Protein AF-0000000084545426 (afdb_homodimer)

pLDDT: mean 96.32, std 5.62, range [50.12, 98.88]

Secondary structure (DSSP, 8-state):
--EEEESS---HHHHHHH---EEE-SSSEEEE---EEETTSSEEEEEEEEESSSEEEEEEEEEEETTEEEEEE-TTT-----HHHHHHHHHHHHHHHHH-TT--EEEES-HHHHHHHS--/--EEEESS---HHHHHHH---EEE-SSSEEEE---EEETTSSEEEEEEEEESSSEEEEEEEEEEETTEEEEEE-TTT-----HHHHHHHHHHHHHHHHH-TT--EEEES-HHHHHHHS--

Organism: NCBI:txid1582439

Solvent-accessible surface area (backbone atoms only — not comparable to full-atom values): 12837 Å² total; per-residue (Å²): 127,70,34,41,28,31,64,39,59,59,59,45,65,60,46,47,72,64,62,67,67,45,80,40,67,74,93,38,32,34,39,33,68,56,44,22,37,29,75,82,42,40,38,32,43,25,51,34,38,31,42,68,98,54,81,45,55,32,36,38,26,40,39,38,54,94,53,21,23,36,39,34,66,29,74,61,32,60,67,77,87,43,71,53,52,52,39,49,54,28,51,51,50,37,53,51,38,71,76,36,77,85,55,42,81,73,47,61,81,47,61,72,44,32,59,73,60,40,82,127,128,72,36,41,28,31,64,38,58,60,59,47,63,61,46,47,71,64,60,68,66,45,79,40,66,74,95,39,30,34,39,34,71,56,43,22,38,28,72,83,43,40,38,33,42,26,51,32,38,30,43,66,97,55,82,45,56,32,35,38,27,39,39,38,54,94,53,21,22,36,39,34,65,28,74,63,31,60,65,78,88,42,72,54,53,51,39,51,54,27,49,52,50,36,52,50,36,71,77,36,75,85,56,42,81,73,48,61,78,48,60,73,43,31,61,72,61,40,81,127

Foldseek 3Di:
DFKWKKQFFDQQVVCQVVDDWDFDVPPKTKTFDHKAADPVRFKIWTWMWIDDVDTAIFIWMWGGDDGMIMIDTDVVRDDDPDPRNLLNSLQVVLVVCVVPVPIDTDDGPSVVSVPVRNPD/DFKWKKQAFDQQVVCQVVDDWDFDVPPKTKTFDHKAADPVRFKIWTWMWIDDVDTAIFIWMWGGDDGMIMIDTDPVRDDDPDPRNLLNSLQVVLVVCVVPVPIDTDDGPSVVSVPVRNPD

Sequence (240 aa):
MPHIVFDKRIDLNDFSNKFDPIFQKEPTLIKISTIFVDKNGLTALLPTIVISDIHQEFLIEISTRKEKTTIRLYPATDPEKTDGVKTSMALLAKQIISYYSDFKVTKTNLSDYLKLVVVNMPHIVFDKRIDLNDFSNKFDPIFQKEPTLIKISTIFVDKNGLTALLPTIVISDIHQEFLIEISTRKEKTTIRLYPATDPEKTDGVKTSMALLAKQIISYYSDFKVTKTNLSDYLKLVVVN

Nearest PDB structures (foldseek):
  4tmd-assembly1_A  TM=4.230E-01  e=1.271E+00  Mycolicibacterium smegmatis MC2 155
  5xyi-assembly1_c  TM=4.430E-01  e=2.248E+00  Trichomonas vaginalis
  4rzm-assembly1_A  TM=3.819E-01  e=1.790E+00  Streptomyces lasalocidi
  6ftd-assembly2_B  TM=4.047E-01  e=2.124E+00  Deinococcus radiodurans R1 = ATCC 13939 = DSM 20539
  5xyi-assembly1_c  TM=4.430E-01  e=1.819E+00  Trichomonas vaginalis

Radius of gyration: 18.75 Å; Cα contacts (8 Å, |Δi|>4): 522; chains: 2; bounding box: 35×56×43 Å

Structure (mmCIF, N/CA/C/O backbone):
data_AF-0000000084545426-model_v1
#
loop_
_entity.id
_entity.type
_entity.pdbx_description
1 polymer 'Uncharacterized protein'
#
loop_
_atom_site.group_PDB
_atom_site.id
_atom_site.type_symbol
_atom_site.label_atom_id
_atom_site.label_alt_id
_atom_site.label_comp_id
_atom_site.label_asym_id
_atom_site.label_entity_id
_atom_site.label_seq_id
_atom_site.pdbx_PDB_ins_code
_atom_site.Cartn_x
_atom_site.Cartn_y
_atom_site.Cartn_z
_atom_site.occupancy
_atom_site.B_iso_or_equiv
_atom_site.auth_seq_id
_atom_site.auth_comp_id
_atom_site.auth_asym_id
_atom_site.auth_atom_id
_atom_site.pdbx_PDB_model_num
ATOM 1 N N . MET A 1 1 ? 9.773 7.855 15.18 1 87.56 1 MET A N 1
ATOM 2 C CA . MET A 1 1 ? 9.133 7.75 13.867 1 87.56 1 MET A CA 1
ATOM 3 C C . MET A 1 1 ? 7.949 8.703 13.766 1 87.56 1 MET A C 1
ATOM 5 O O . MET A 1 1 ? 7.121 8.773 14.672 1 87.56 1 MET A O 1
ATOM 9 N N . PRO A 1 2 ? 7.965 9.594 12.828 1 96.75 2 PRO A N 1
ATOM 10 C CA . PRO A 1 2 ? 6.902 10.602 12.719 1 96.75 2 PRO A CA 1
ATOM 11 C C . PRO A 1 2 ? 5.504 9.984 12.773 1 96.75 2 PRO A C 1
ATOM 13 O O . PRO A 1 2 ? 5.234 8.992 12.094 1 96.75 2 PRO A O 1
ATOM 16 N N . HIS A 1 3 ? 4.699 10.484 13.672 1 98.62 3 HIS A N 1
ATOM 17 C CA . HIS A 1 3 ? 3.35 9.938 13.773 1 98.62 3 HIS A CA 1
ATOM 18 C C . HIS A 1 3 ? 2.365 10.992 14.266 1 98.62 3 HIS A C 1
ATOM 20 O O . HIS A 1 3 ? 2.77 11.992 14.859 1 98.62 3 HIS A O 1
ATOM 26 N N . ILE A 1 4 ? 1.109 10.875 13.945 1 98.69 4 ILE A N 1
ATOM 27 C CA . ILE A 1 4 ? -0.051 11.617 14.422 1 98.69 4 ILE A CA 1
ATOM 28 C C . ILE A 1 4 ? -1.11 10.648 14.938 1 98.69 4 ILE A C 1
ATOM 30 O O . ILE A 1 4 ? -1.479 9.695 14.25 1 98.69 4 ILE A O 1
ATOM 34 N N . VAL A 1 5 ? -1.579 10.875 16.141 1 98.5 5 VAL A N 1
ATOM 35 C CA . VAL A 1 5 ? -2.6 10.008 16.719 1 98.5 5 VAL A CA 1
ATOM 36 C C . VAL A 1 5 ? -3.867 10.812 17 1 98.5 5 VAL A C 1
ATOM 38 O O . VAL A 1 5 ? -3.814 11.852 17.656 1 98.5 5 VAL A O 1
ATOM 41 N N . PHE A 1 6 ? -5.02 10.367 16.484 1 98.56 6 PHE A N 1
ATOM 42 C CA . PHE A 1 6 ? -6.332 10.938 16.766 1 98.56 6 PHE A CA 1
ATOM 43 C C . PHE A 1 6 ? -7.027 10.172 17.875 1 98.56 6 PHE A C 1
ATOM 45 O O . PHE A 1 6 ? -6.793 8.977 18.062 1 98.56 6 PHE A O 1
ATOM 52 N N . ASP A 1 7 ? -7.961 10.773 18.516 1 97.88 7 ASP A N 1
ATOM 53 C CA . ASP A 1 7 ? -8.633 10.227 19.688 1 97.88 7 ASP A CA 1
ATOM 54 C C . ASP A 1 7 ? -9.852 9.398 19.297 1 97.88 7 ASP A C 1
ATOM 56 O O . ASP A 1 7 ? -10.609 8.945 20.156 1 97.88 7 ASP A O 1
ATOM 60 N N . LYS A 1 8 ? -10.125 9.242 18.047 1 97.56 8 LYS A N 1
ATOM 61 C CA . LYS A 1 8 ? -11.273 8.484 17.547 1 97.56 8 LYS A CA 1
ATOM 62 C C . LYS A 1 8 ? -10.859 7.543 16.422 1 97.56 8 LYS A C 1
ATOM 64 O O . LYS A 1 8 ? -9.82 7.742 15.789 1 97.56 8 LYS A O 1
ATOM 69 N N . ARG A 1 9 ? -11.727 6.566 16.312 1 97.44 9 ARG A N 1
ATOM 70 C CA . ARG A 1 9 ? -11.57 5.668 15.164 1 97.44 9 ARG A CA 1
ATOM 71 C C . ARG A 1 9 ? -12.164 6.285 13.898 1 97.44 9 ARG A C 1
ATOM 73 O O . ARG A 1 9 ? -13.242 6.879 13.938 1 97.44 9 ARG A O 1
ATOM 80 N N . ILE A 1 10 ? -11.398 6.148 12.922 1 98.12 10 ILE A N 1
ATOM 81 C CA . ILE A 1 10 ? -11.914 6.566 11.617 1 98.12 10 ILE A CA 1
ATOM 82 C C . ILE A 1 10 ? -12.508 5.363 10.883 1 98.12 10 ILE A C 1
ATOM 84 O O . ILE A 1 10 ? -11.977 4.254 10.969 1 98.12 10 ILE A O 1
ATOM 88 N N . ASP A 1 11 ? -13.641 5.504 10.227 1 97.56 11 ASP A N 1
ATOM 89 C CA . ASP A 1 11 ? -14.102 4.551 9.219 1 97.56 11 ASP A CA 1
ATOM 90 C C . ASP A 1 11 ? -13.359 4.73 7.902 1 97.56 11 ASP A C 1
ATOM 92 O O . ASP A 1 11 ? -13.664 5.641 7.133 1 97.56 11 ASP A O 1
ATOM 96 N N . LEU A 1 12 ? -12.453 3.85 7.586 1 98.38 12 LEU A N 1
ATOM 97 C CA . LEU A 1 12 ? -11.547 4.035 6.453 1 98.38 12 LEU A CA 1
ATOM 98 C C . LEU A 1 12 ? -12.289 3.859 5.133 1 98.38 12 LEU A C 1
ATOM 100 O O . LEU A 1 12 ? -11.891 4.426 4.113 1 98.38 12 LEU A O 1
ATOM 104 N N . ASN A 1 13 ? -13.312 3.055 5.156 1 96.81 13 ASN A N 1
ATOM 105 C CA . ASN A 1 13 ? -14.117 2.967 3.943 1 96.81 13 ASN A CA 1
ATOM 106 C C . ASN A 1 13 ? -14.836 4.281 3.65 1 96.81 13 ASN A C 1
ATOM 108 O O . ASN A 1 13 ? -14.898 4.715 2.498 1 96.81 13 ASN A O 1
ATOM 112 N N . ASP A 1 14 ? -15.398 4.902 4.699 1 97.75 14 ASP A N 1
ATOM 113 C CA . ASP A 1 14 ? -16.016 6.215 4.547 1 97.75 14 ASP A CA 1
ATOM 114 C C . ASP A 1 14 ? -14.984 7.254 4.094 1 97.75 14 ASP A C 1
ATOM 116 O O . ASP A 1 14 ? -15.227 8 3.146 1 97.75 14 ASP A O 1
ATOM 120 N N . PHE A 1 15 ? -13.844 7.246 4.754 1 98.5 15 PHE A N 1
ATOM 121 C CA . PHE A 1 15 ? -12.797 8.203 4.402 1 98.5 15 PHE A CA 1
ATOM 122 C C . PHE A 1 15 ? -12.32 7.98 2.975 1 98.5 15 PHE A C 1
ATOM 124 O O . PHE A 1 15 ? -12.039 8.938 2.252 1 98.5 15 PHE A O 1
ATOM 131 N N . SER A 1 16 ? -12.156 6.75 2.562 1 98.44 16 SER A N 1
ATOM 132 C CA . SER A 1 16 ? -11.742 6.434 1.199 1 98.44 16 SER A CA 1
ATOM 133 C C . SER A 1 16 ? -12.688 7.055 0.178 1 98.44 16 SER A C 1
ATOM 135 O O . SER A 1 16 ? -12.25 7.543 -0.865 1 98.44 16 SER A O 1
ATOM 137 N N . ASN A 1 17 ? -13.906 7.027 0.476 1 96.88 17 ASN A N 1
ATOM 138 C CA . ASN A 1 17 ? -14.906 7.598 -0.419 1 96.88 17 ASN A CA 1
ATOM 139 C C . ASN A 1 17 ? -14.828 9.125 -0.449 1 96.88 17 ASN A C 1
ATOM 141 O O . ASN A 1 17 ? -15.125 9.742 -1.471 1 96.88 17 ASN A O 1
ATOM 145 N N . LYS A 1 18 ? -14.414 9.664 0.616 1 97.56 18 LYS A N 1
ATOM 146 C CA . LYS A 1 18 ? -14.367 11.117 0.741 1 97.56 18 LYS A CA 1
ATOM 147 C C . LYS A 1 18 ? -13.023 11.664 0.292 1 97.56 18 LYS A C 1
ATOM 149 O O . LYS A 1 18 ? -12.906 12.852 -0.03 1 97.56 18 LYS A O 1
ATOM 154 N N . PHE A 1 19 ? -12.008 10.844 0.352 1 98.38 19 PHE A N 1
ATOM 155 C CA . PHE A 1 19 ? -10.633 11.281 0.131 1 98.38 19 PHE A CA 1
ATOM 156 C C . PHE A 1 19 ? -10.5 11.992 -1.211 1 98.38 19 PHE A C 1
ATOM 158 O O . PHE A 1 19 ? -10.922 11.461 -2.242 1 98.38 19 PHE A O 1
ATOM 165 N N . ASP A 1 20 ? -9.898 13.141 -1.104 1 97.44 20 ASP A N 1
ATOM 166 C CA . ASP A 1 20 ? -9.5 13.898 -2.285 1 97.44 20 ASP A CA 1
ATOM 167 C C . ASP A 1 20 ? -7.98 13.953 -2.414 1 97.44 20 ASP A C 1
ATOM 169 O O . ASP A 1 20 ? -7.277 14.227 -1.438 1 97.44 20 ASP A O 1
ATOM 173 N N . PRO A 1 21 ? -7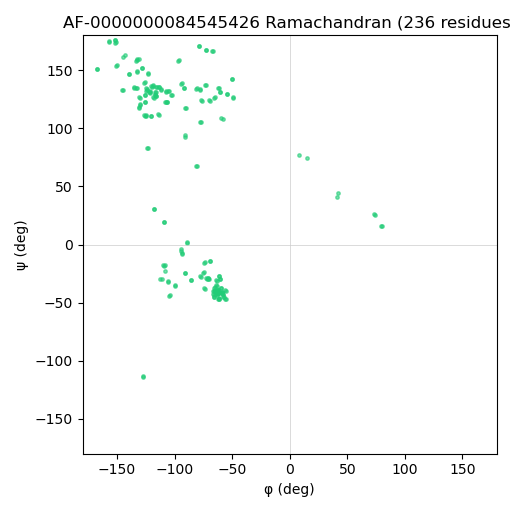.566 13.688 -3.664 1 98.19 21 PRO A N 1
ATOM 174 C CA . PRO A 1 21 ? -6.117 13.805 -3.848 1 98.19 21 PRO A CA 1
ATOM 175 C C . PRO A 1 21 ? -5.566 15.125 -3.322 1 98.19 21 PRO A C 1
ATOM 177 O O . PRO A 1 21 ? -6.227 16.156 -3.426 1 98.19 21 PRO A O 1
ATOM 180 N N . ILE A 1 22 ? -4.367 15.078 -2.732 1 98.25 22 ILE A N 1
ATOM 181 C CA . ILE A 1 22 ? -3.691 16.25 -2.178 1 98.25 22 ILE A CA 1
ATOM 182 C C . ILE A 1 22 ? -2.508 16.625 -3.064 1 98.25 22 ILE A C 1
ATOM 184 O O . ILE A 1 22 ? -1.648 15.789 -3.354 1 98.25 22 ILE A O 1
ATOM 188 N N . PHE A 1 23 ? -2.525 17.875 -3.541 1 98.19 23 PHE A N 1
ATOM 189 C CA . PHE A 1 23 ? -1.463 18.391 -4.395 1 98.19 23 PHE A CA 1
ATOM 190 C C . PHE A 1 23 ? -0.981 19.75 -3.896 1 98.19 23 PHE A C 1
ATOM 192 O O . PHE A 1 23 ? -1.771 20.688 -3.777 1 98.19 23 PHE A O 1
ATOM 199 N N . GLN A 1 24 ? 0.303 19.797 -3.52 1 96.25 24 GLN A N 1
ATOM 200 C CA . GLN A 1 24 ? 0.975 21.031 -3.123 1 96.25 24 GLN A CA 1
ATOM 201 C C . GLN A 1 24 ? 2.229 21.266 -3.961 1 96.25 24 GLN A C 1
ATOM 203 O O . GLN A 1 24 ? 3.09 20.391 -4.059 1 96.25 24 GLN A O 1
ATOM 208 N N . LYS A 1 25 ? 2.48 22.453 -4.465 1 94.75 25 LYS A N 1
ATOM 209 C CA . LYS A 1 25 ? 3.582 22.734 -5.383 1 94.75 25 LYS A CA 1
ATOM 210 C C . LYS A 1 25 ? 4.715 23.469 -4.676 1 94.75 25 LYS A C 1
ATOM 212 O O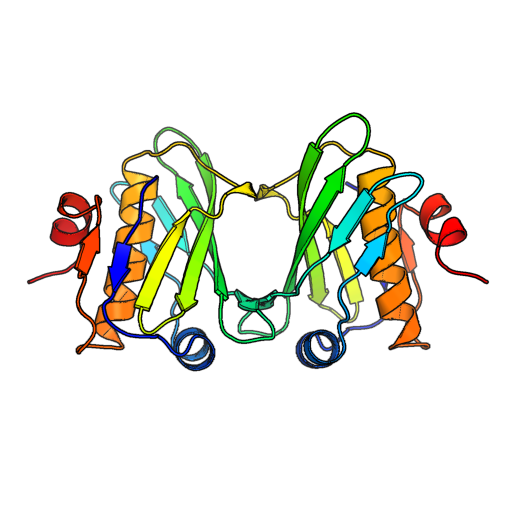 . LYS A 1 25 ? 5.891 23.188 -4.918 1 94.75 25 LYS A O 1
ATOM 217 N N . GLU A 1 26 ? 4.258 24.391 -3.936 1 90.56 26 GLU A N 1
ATOM 218 C CA . GLU A 1 26 ? 5.25 25.203 -3.25 1 90.56 26 GLU A CA 1
ATOM 219 C C . GLU A 1 26 ? 5.043 25.188 -1.739 1 90.56 26 GLU A C 1
ATOM 221 O O . GLU A 1 26 ? 3.904 25.125 -1.266 1 90.56 26 GLU A O 1
ATOM 226 N N . PRO A 1 27 ? 6.18 25.266 -1.001 1 90.94 27 PRO A N 1
ATOM 227 C CA . PRO A 1 27 ? 7.594 25.312 -1.385 1 90.94 27 PRO A CA 1
ATOM 228 C C . PRO A 1 27 ? 8.125 23.938 -1.822 1 90.94 27 PRO A C 1
ATOM 230 O O . PRO A 1 27 ? 9.188 23.859 -2.439 1 90.94 27 PRO A O 1
ATOM 233 N N . THR A 1 28 ? 7.559 22.906 -1.398 1 94.69 28 THR A N 1
ATOM 234 C CA . THR A 1 28 ? 7.887 21.531 -1.743 1 94.69 28 THR A CA 1
ATOM 235 C C . THR A 1 28 ? 6.727 20.875 -2.477 1 94.69 28 THR A C 1
ATOM 237 O O . THR A 1 28 ? 5.566 21.031 -2.088 1 94.69 28 THR A O 1
ATOM 240 N N . LEU A 1 29 ? 7.07 20.234 -3.6 1 97.88 29 LEU A N 1
ATOM 241 C CA . LEU A 1 29 ? 6.02 19.5 -4.301 1 97.88 29 LEU A CA 1
ATOM 242 C C . LEU A 1 29 ? 5.598 18.266 -3.504 1 97.88 29 LEU A C 1
ATOM 244 O O . LEU A 1 29 ? 6.434 17.453 -3.127 1 97.88 29 LEU A O 1
ATOM 248 N N . ILE A 1 30 ? 4.379 18.141 -3.209 1 98.62 30 ILE A N 1
ATOM 249 C CA . ILE A 1 30 ? 3.793 17.016 -2.496 1 98.62 30 ILE A CA 1
ATOM 250 C C . ILE A 1 30 ? 2.562 16.516 -3.248 1 98.62 30 ILE A C 1
ATOM 252 O O . ILE A 1 30 ? 1.685 17.297 -3.609 1 98.62 30 ILE A O 1
ATOM 256 N N . LYS A 1 31 ? 2.543 15.258 -3.533 1 98.69 31 LYS A N 1
ATOM 257 C CA . LYS A 1 31 ? 1.393 14.633 -4.176 1 98.69 31 LYS A CA 1
ATOM 258 C C . LYS A 1 31 ? 0.961 13.375 -3.428 1 98.69 31 LYS A C 1
ATOM 260 O O . LYS A 1 31 ? 1.766 12.461 -3.215 1 98.69 31 LYS A O 1
ATOM 265 N N . ILE A 1 32 ? -0.288 13.289 -2.938 1 98.62 32 ILE A N 1
ATOM 266 C CA . ILE A 1 32 ? -0.971 12.094 -2.445 1 98.62 32 ILE A CA 1
ATOM 267 C C . ILE A 1 32 ? -2.156 11.766 -3.35 1 98.62 32 ILE A C 1
ATOM 269 O O . ILE A 1 32 ? -3.17 12.469 -3.334 1 98.62 32 ILE A O 1
ATOM 273 N N . SER A 1 33 ? -2.018 10.664 -4.039 1 96.44 33 SER A N 1
ATOM 274 C CA . SER A 1 33 ? -2.836 10.547 -5.242 1 96.44 33 SER A CA 1
ATOM 275 C C . SER A 1 33 ? -4.074 9.695 -4.984 1 96.44 33 SER A C 1
ATOM 277 O O . SER A 1 33 ? -5.113 9.891 -5.621 1 96.44 33 SER A O 1
ATOM 279 N N . THR A 1 34 ? -3.961 8.719 -4.211 1 98 34 THR A N 1
ATOM 280 C CA . THR A 1 34 ? -5.055 7.781 -3.971 1 98 34 THR A CA 1
ATOM 281 C C . THR A 1 34 ? -4.949 7.172 -2.574 1 98 34 THR A C 1
ATOM 283 O O . THR A 1 34 ? -4.074 7.551 -1.793 1 98 34 THR A O 1
ATOM 286 N N . ILE A 1 35 ? -5.887 6.391 -2.205 1 98.81 35 ILE A N 1
ATOM 287 C CA . ILE A 1 35 ? -5.938 5.676 -0.934 1 98.81 35 ILE A CA 1
ATOM 288 C C . ILE A 1 35 ? -6.316 4.215 -1.179 1 98.81 35 ILE A C 1
ATOM 290 O O . ILE A 1 35 ? -7.184 3.924 -2.006 1 98.81 35 ILE A O 1
ATOM 294 N N . PHE A 1 36 ? -5.586 3.318 -0.525 1 98.81 36 PHE A N 1
ATOM 295 C CA . PHE A 1 36 ? -5.867 1.889 -0.476 1 98.81 36 PHE A CA 1
ATOM 296 C C . PHE A 1 36 ? -6.391 1.485 0.898 1 98.81 36 PHE A C 1
ATOM 298 O O . PHE A 1 36 ? -5.801 1.841 1.921 1 98.81 36 PHE A O 1
ATOM 305 N N . VAL A 1 37 ? -7.492 0.744 0.914 1 98.69 37 VAL A N 1
ATOM 306 C CA . VAL A 1 37 ? -8.016 0.272 2.189 1 98.69 37 VAL A CA 1
ATOM 307 C C . VAL A 1 37 ? -7.949 -1.253 2.246 1 98.69 37 VAL A C 1
ATOM 309 O O . VAL A 1 37 ? -8.242 -1.931 1.259 1 98.69 37 VAL A O 1
ATOM 312 N N . ASP A 1 38 ? -7.496 -1.763 3.383 1 97.94 38 ASP A N 1
ATOM 313 C CA . ASP A 1 38 ? -7.383 -3.215 3.492 1 97.94 38 ASP A CA 1
ATOM 314 C C . ASP A 1 38 ? -8.758 -3.865 3.609 1 97.94 38 ASP A C 1
ATOM 316 O O . ASP A 1 38 ? -9.758 -3.178 3.828 1 97.94 38 ASP A O 1
ATOM 320 N N . LYS A 1 39 ? -8.789 -5.129 3.455 1 95.25 39 LYS A N 1
ATOM 321 C CA . LYS A 1 39 ? -10.039 -5.871 3.365 1 95.25 39 LYS A CA 1
ATOM 322 C C . LYS A 1 39 ? -10.859 -5.727 4.645 1 95.25 39 LYS A C 1
ATOM 324 O O . LYS A 1 39 ? -12.086 -5.805 4.613 1 95.25 39 LYS A O 1
ATOM 329 N N . ASN A 1 40 ? -10.219 -5.484 5.797 1 94.69 40 ASN A N 1
ATOM 330 C CA . ASN A 1 40 ? -10.922 -5.395 7.074 1 94.69 40 ASN A CA 1
ATOM 331 C C . ASN A 1 40 ? -11.289 -3.949 7.41 1 94.69 40 ASN A C 1
ATOM 333 O O . ASN A 1 40 ? -11.953 -3.691 8.414 1 94.69 40 ASN A O 1
ATOM 337 N N . GLY A 1 41 ? -10.828 -3.041 6.652 1 96.38 41 GLY A N 1
ATOM 338 C CA . GLY A 1 41 ? -11.125 -1.634 6.875 1 96.38 41 GLY A CA 1
ATOM 339 C C . GLY A 1 41 ? -10.398 -1.052 8.07 1 96.38 41 GLY A C 1
ATOM 340 O O . GLY A 1 41 ? -10.859 -0.072 8.664 1 96.38 41 GLY A O 1
ATOM 341 N N . LEU A 1 42 ? -9.258 -1.631 8.422 1 97.5 42 LEU A N 1
ATOM 342 C CA . LEU A 1 42 ? -8.57 -1.216 9.641 1 97.5 42 LEU A CA 1
ATOM 343 C C . LEU A 1 42 ? -7.297 -0.447 9.32 1 97.5 42 LEU A C 1
ATOM 345 O O . LEU A 1 42 ? -6.75 0.25 10.172 1 97.5 42 LEU A O 1
ATOM 349 N N . THR A 1 43 ? -6.832 -0.589 8.117 1 98.56 43 THR A N 1
ATOM 350 C CA . THR A 1 43 ? -5.613 0.085 7.684 1 98.56 43 THR A CA 1
ATOM 351 C C . THR A 1 43 ? -5.766 0.612 6.258 1 98.56 43 THR A C 1
ATOM 353 O O . THR A 1 43 ? -6.473 0.018 5.441 1 98.56 43 THR A O 1
ATOM 356 N N . ALA A 1 44 ? -5.117 1.73 6.047 1 98.88 44 ALA A N 1
ATOM 357 C CA . ALA A 1 44 ? -5.059 2.301 4.703 1 98.88 44 ALA A CA 1
ATOM 358 C C . ALA A 1 44 ? -3.631 2.701 4.34 1 98.88 44 ALA A C 1
ATOM 360 O O . ALA A 1 44 ? -2.82 2.996 5.223 1 98.88 44 ALA A O 1
ATOM 361 N N . LEU A 1 45 ? -3.342 2.613 3.096 1 98.88 45 LEU A N 1
ATOM 362 C CA . LEU A 1 45 ? -2.074 3.068 2.535 1 98.88 45 LEU A CA 1
ATOM 363 C C . LEU A 1 45 ? -2.303 4.172 1.504 1 98.88 45 LEU A C 1
ATOM 365 O O . LEU A 1 45 ? -3.219 4.078 0.685 1 98.88 45 LEU A O 1
ATOM 369 N N . LEU A 1 46 ? -1.481 5.172 1.578 1 98.88 46 LEU A N 1
ATOM 370 C CA . LEU A 1 46 ? -1.598 6.281 0.641 1 98.88 46 LEU A CA 1
ATOM 371 C C . LEU A 1 46 ? -0.268 6.547 -0.056 1 98.88 46 LEU A C 1
ATOM 373 O O . LEU A 1 46 ? 0.676 7.043 0.564 1 98.88 46 LEU A O 1
ATOM 377 N N . PRO A 1 47 ? -0.21 6.258 -1.364 1 98.75 47 PRO A N 1
ATOM 378 C CA . PRO A 1 47 ? 0.987 6.609 -2.133 1 98.75 47 PRO A CA 1
ATOM 379 C C . PRO A 1 47 ? 1.265 8.109 -2.141 1 98.75 47 PRO A C 1
ATOM 381 O O . PRO A 1 47 ? 0.364 8.906 -2.418 1 98.75 47 PRO A O 1
ATOM 384 N N . THR A 1 48 ? 2.549 8.438 -1.844 1 98.75 48 THR A N 1
ATOM 385 C CA . THR A 1 48 ? 2.928 9.836 -1.665 1 98.75 48 THR A CA 1
ATOM 386 C C . THR A 1 48 ? 4.238 10.141 -2.385 1 98.75 48 THR A C 1
ATOM 388 O O . THR A 1 48 ? 5.18 9.344 -2.332 1 98.75 48 THR A O 1
ATOM 391 N N . ILE A 1 49 ? 4.277 11.219 -3.066 1 98.62 49 ILE A N 1
ATOM 392 C CA . ILE A 1 49 ? 5.48 11.727 -3.721 1 98.62 49 ILE A CA 1
ATOM 393 C C . ILE A 1 49 ? 5.863 13.078 -3.129 1 98.62 49 ILE A C 1
ATOM 395 O O . ILE A 1 49 ? 5.012 13.961 -2.979 1 98.62 49 ILE A O 1
ATOM 399 N N . VAL A 1 50 ? 7.082 13.211 -2.74 1 98.31 50 VAL A N 1
ATOM 400 C CA . VAL A 1 50 ? 7.633 14.477 -2.271 1 98.31 50 VAL A CA 1
ATOM 401 C C . VAL A 1 50 ? 8.891 14.82 -3.072 1 98.31 50 VAL A C 1
ATOM 403 O O . VAL A 1 50 ? 9.812 14.008 -3.174 1 98.31 50 VAL A O 1
ATOM 406 N N . ILE A 1 51 ? 8.844 16 -3.693 1 97.5 51 ILE A N 1
ATOM 407 C CA . ILE A 1 51 ? 10 16.453 -4.457 1 97.5 51 ILE A CA 1
ATOM 408 C C . ILE A 1 51 ? 10.508 17.781 -3.889 1 97.5 51 ILE A C 1
ATOM 410 O O . ILE A 1 51 ? 9.812 18.797 -3.945 1 97.5 51 ILE A O 1
ATOM 414 N N . SER A 1 52 ? 11.641 17.797 -3.279 1 92.19 52 SER A N 1
ATOM 415 C CA . SER A 1 52 ? 12.406 18.969 -2.865 1 92.19 52 SER A CA 1
ATOM 416 C C . SER A 1 52 ? 13.844 18.906 -3.363 1 92.19 52 SER A C 1
ATOM 418 O O . SER A 1 52 ? 14.094 19.031 -4.566 1 92.19 52 SER A O 1
ATOM 420 N N . ASP A 1 53 ? 14.797 18.781 -2.52 1 89.88 53 ASP A N 1
ATOM 421 C CA . ASP A 1 53 ? 16.172 18.531 -2.928 1 89.88 53 ASP A CA 1
ATOM 422 C C . ASP A 1 53 ? 16.344 17.125 -3.465 1 89.88 53 ASP A C 1
ATOM 424 O O . ASP A 1 53 ? 17.172 16.875 -4.348 1 89.88 53 ASP A O 1
ATOM 428 N N . ILE A 1 54 ? 15.492 16.25 -2.926 1 94.5 54 ILE A N 1
ATOM 429 C CA . ILE A 1 54 ? 15.5 14.867 -3.381 1 94.5 54 ILE A CA 1
ATOM 430 C C . ILE A 1 54 ? 14.086 14.445 -3.768 1 94.5 54 ILE A C 1
ATOM 432 O O . ILE A 1 54 ? 13.109 15.055 -3.33 1 94.5 54 ILE A O 1
ATOM 436 N N . HIS A 1 55 ? 13.969 13.531 -4.656 1 97.44 55 HIS A N 1
ATOM 437 C CA . HIS A 1 55 ? 12.711 12.898 -5.043 1 97.44 55 HIS A CA 1
ATOM 438 C C . HIS A 1 55 ? 12.445 11.656 -4.199 1 97.44 55 HIS A C 1
ATOM 440 O O . HIS A 1 55 ? 13.234 10.711 -4.207 1 97.44 55 HIS A O 1
ATOM 446 N N . GLN A 1 56 ? 11.375 11.703 -3.459 1 97.62 56 GLN A N 1
ATOM 447 C CA . GLN A 1 56 ? 11.039 10.555 -2.623 1 97.62 56 GLN A CA 1
ATOM 448 C C . GLN A 1 56 ? 9.633 10.047 -2.9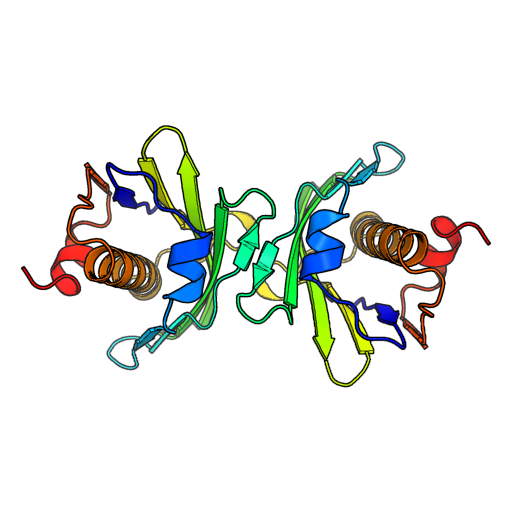16 1 97.62 56 GLN A C 1
ATOM 450 O O . GLN A 1 56 ? 8.703 10.844 -3.094 1 97.62 56 GLN A O 1
ATOM 455 N N . GLU A 1 57 ? 9.461 8.781 -3.086 1 98.25 57 GLU A N 1
ATOM 456 C CA . GLU A 1 57 ? 8.188 8.07 -3.174 1 98.25 57 GLU A CA 1
ATOM 457 C C . GLU A 1 57 ? 8.016 7.094 -2.014 1 98.25 57 GLU A C 1
ATOM 459 O O . GLU A 1 57 ? 8.914 6.293 -1.736 1 98.25 57 GLU A O 1
ATOM 464 N N . PHE A 1 58 ? 6.906 7.188 -1.334 1 98.25 58 PHE A N 1
ATOM 465 C CA . PHE A 1 58 ? 6.656 6.383 -0.143 1 98.25 58 PHE A CA 1
ATOM 466 C C . PHE A 1 58 ? 5.16 6.254 0.12 1 98.25 58 PHE A C 1
ATOM 468 O O . PHE A 1 58 ? 4.344 6.754 -0.657 1 98.25 58 PHE A O 1
ATOM 475 N N . LEU A 1 59 ? 4.848 5.453 1.115 1 98.81 59 LEU A N 1
ATOM 476 C CA . LEU A 1 59 ? 3.459 5.293 1.53 1 98.81 59 LEU A CA 1
ATOM 477 C C . LEU A 1 59 ? 3.24 5.855 2.932 1 98.81 59 LEU A C 1
ATOM 479 O O . LEU A 1 59 ? 4.086 5.676 3.814 1 98.81 59 LEU A O 1
ATOM 483 N N . ILE A 1 60 ? 2.176 6.582 3.111 1 98.88 60 ILE A N 1
ATOM 484 C CA . ILE A 1 60 ? 1.648 6.91 4.434 1 98.88 60 ILE A CA 1
ATOM 485 C C . ILE A 1 60 ? 0.61 5.871 4.848 1 98.88 60 ILE A C 1
ATOM 487 O O . ILE A 1 60 ? -0.208 5.441 4.027 1 98.88 60 ILE A O 1
ATOM 491 N N . GLU A 1 61 ? 0.756 5.461 6.047 1 98.75 61 GLU A N 1
ATOM 492 C CA . GLU A 1 61 ? -0.182 4.488 6.594 1 98.75 61 GLU A CA 1
ATOM 493 C C . GLU A 1 61 ? -1.15 5.145 7.574 1 98.75 61 GLU A C 1
ATOM 495 O O . GLU A 1 61 ? -0.744 5.965 8.398 1 98.75 61 GLU A O 1
ATOM 500 N N . ILE A 1 62 ? -2.443 4.883 7.43 1 98.88 62 ILE A N 1
ATOM 501 C CA . ILE A 1 62 ? -3.453 5.148 8.445 1 98.88 62 ILE A CA 1
ATOM 502 C C . ILE A 1 62 ? -3.904 3.836 9.086 1 98.88 62 ILE A C 1
ATOM 504 O O . ILE A 1 62 ? -4.309 2.906 8.383 1 98.88 62 ILE A O 1
ATOM 508 N N . SER A 1 63 ? -3.779 3.719 10.336 1 98.56 63 SER A N 1
ATOM 509 C CA . SER A 1 63 ? -4.301 2.568 11.07 1 98.56 63 SER A CA 1
ATOM 510 C C . SER A 1 63 ? -5.332 2.996 12.109 1 98.56 63 SER A C 1
ATOM 512 O O . SER A 1 63 ? -5.156 4.012 12.781 1 98.56 63 SER A O 1
ATOM 514 N N . THR A 1 64 ? -6.418 2.242 12.148 1 98.06 64 THR A N 1
ATOM 515 C CA . THR A 1 64 ? -7.48 2.555 13.102 1 98.06 64 THR A CA 1
ATOM 516 C C . THR A 1 64 ? -7.797 1.344 13.977 1 98.06 64 THR A C 1
ATOM 518 O O . THR A 1 64 ? -8.078 0.259 13.461 1 98.06 64 THR A O 1
ATOM 521 N N . ARG A 1 65 ? -7.457 1.466 15.266 1 92.06 65 ARG A N 1
ATOM 522 C CA . ARG A 1 65 ? -7.723 0.416 16.25 1 92.06 65 ARG A CA 1
ATOM 523 C C . ARG A 1 65 ? -8.07 1.012 17.609 1 92.06 65 ARG A C 1
ATOM 525 O O . ARG A 1 65 ? -7.633 2.113 17.938 1 92.06 65 ARG A O 1
ATOM 532 N N . LYS A 1 66 ? -8.648 0.239 18.375 1 86 66 LYS A N 1
ATOM 533 C CA . LYS A 1 66 ? -8.875 0.535 19.797 1 86 66 LYS A CA 1
ATOM 534 C C . LYS A 1 66 ? -9.297 1.988 19.984 1 86 66 LYS A C 1
ATOM 536 O O . LYS A 1 66 ? -8.719 2.703 20.812 1 86 66 LYS A O 1
ATOM 541 N N . GLU A 1 67 ? -9.953 2.5 19.453 1 90.88 67 GLU A N 1
ATOM 542 C CA . GLU A 1 67 ? -10.617 3.793 19.578 1 90.88 67 GLU A CA 1
ATOM 543 C C . GLU A 1 67 ? -9.695 4.93 19.141 1 90.88 67 GLU A C 1
ATOM 545 O O . GLU A 1 67 ? -9.852 6.07 19.594 1 90.88 67 GLU A O 1
ATOM 550 N N . LYS A 1 68 ? -8.68 4.613 18.469 1 97.75 68 LYS A N 1
ATOM 551 C CA . LYS A 1 68 ? -7.766 5.645 17.984 1 97.75 68 LYS A CA 1
ATOM 552 C C . LYS A 1 68 ? -7.434 5.438 16.516 1 97.75 68 LYS A C 1
ATOM 554 O O . LYS A 1 68 ? -7.664 4.355 15.961 1 97.75 68 LYS A O 1
ATOM 559 N N . THR A 1 69 ? -6.992 6.449 15.883 1 98.69 69 THR A N 1
ATOM 560 C CA . THR A 1 69 ? -6.461 6.441 14.523 1 98.69 69 THR A CA 1
ATOM 561 C C . THR A 1 69 ? -5.035 6.977 14.5 1 98.69 69 THR A C 1
ATOM 563 O O . THR A 1 69 ? -4.758 8.047 15.047 1 98.69 69 THR A O 1
ATOM 566 N N . THR A 1 70 ? -4.176 6.297 13.883 1 98.69 70 THR A N 1
ATOM 567 C CA . THR A 1 70 ? -2.775 6.703 13.82 1 98.69 70 THR A CA 1
ATOM 568 C C . THR A 1 70 ? -2.336 6.887 12.367 1 98.69 70 THR A C 1
ATOM 570 O O . THR A 1 70 ? -2.637 6.051 11.516 1 98.69 70 THR A O 1
ATOM 573 N N . ILE A 1 71 ? -1.703 7.988 12.102 1 98.81 71 ILE A N 1
ATOM 574 C CA . ILE A 1 71 ? -1.009 8.25 10.844 1 98.81 71 ILE A CA 1
ATOM 575 C C . ILE A 1 71 ? 0.495 8.062 11.039 1 98.81 71 ILE A C 1
ATOM 577 O O . ILE A 1 71 ? 1.078 8.625 11.977 1 98.81 71 ILE A O 1
ATOM 581 N N . ARG A 1 72 ? 1.129 7.305 10.211 1 98.62 72 ARG A N 1
ATOM 582 C CA . ARG A 1 72 ? 2.576 7.113 1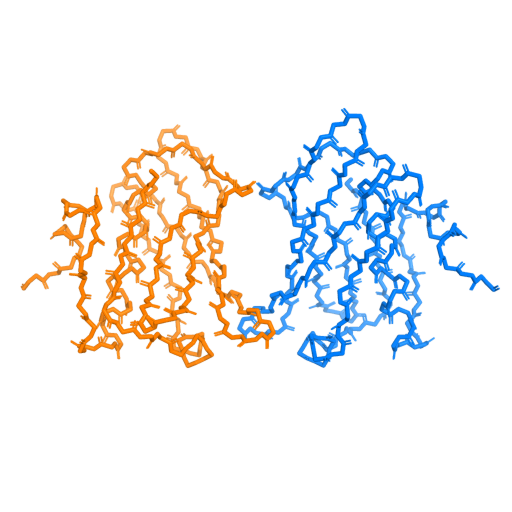0.242 1 98.62 72 ARG A CA 1
ATOM 583 C C . ARG A 1 72 ? 3.111 6.789 8.852 1 98.62 72 ARG A C 1
ATOM 585 O O . ARG A 1 72 ? 2.338 6.605 7.91 1 98.62 72 ARG A O 1
ATOM 592 N N . LEU A 1 73 ? 4.445 6.723 8.75 1 98.75 73 LEU A N 1
ATOM 593 C CA . LEU A 1 73 ? 5.07 6.238 7.527 1 98.75 73 LEU A CA 1
ATOM 594 C C . LEU A 1 73 ? 5.004 4.719 7.449 1 98.75 73 LEU A C 1
ATOM 596 O O . LEU A 1 73 ? 5.223 4.031 8.453 1 98.75 73 LEU A O 1
ATOM 600 N N . TYR A 1 74 ? 4.598 4.25 6.281 1 98.19 74 TYR A N 1
ATOM 601 C CA . TYR A 1 74 ? 4.617 2.803 6.098 1 98.19 74 TYR A CA 1
ATOM 602 C C . TYR A 1 74 ? 6.047 2.27 6.133 1 98.19 74 TYR A C 1
ATOM 604 O O . TYR A 1 74 ? 6.895 2.693 5.348 1 98.19 74 TYR A O 1
ATOM 612 N N . PRO A 1 75 ? 6.34 1.32 6.938 1 96.31 75 PRO A N 1
ATOM 613 C CA . PRO A 1 75 ? 7.723 0.94 7.234 1 96.31 75 PRO A CA 1
ATOM 614 C C . PRO A 1 75 ? 8.461 0.409 6.008 1 96.31 75 PRO A C 1
ATOM 616 O O . PRO A 1 75 ? 9.664 0.638 5.859 1 96.31 75 PRO A O 1
ATOM 619 N N . ALA A 1 76 ? 7.812 -0.207 5.094 1 95.31 76 ALA A N 1
ATOM 620 C CA . ALA A 1 76 ? 8.477 -0.854 3.965 1 95.31 76 ALA A CA 1
ATOM 621 C C . ALA A 1 76 ? 8.984 0.179 2.961 1 95.31 76 ALA A C 1
ATOM 623 O O . ALA A 1 76 ? 9.773 -0.146 2.072 1 95.31 76 ALA A O 1
ATOM 624 N N . THR A 1 77 ? 8.547 1.415 3.006 1 96.06 77 THR A N 1
ATOM 625 C CA . THR A 1 77 ? 9.023 2.457 2.104 1 96.06 77 THR A CA 1
ATOM 626 C C . THR A 1 77 ? 9.906 3.455 2.852 1 96.06 77 THR A C 1
ATOM 628 O O . THR A 1 77 ? 10.742 4.133 2.244 1 96.06 77 THR A O 1
ATOM 631 N N . ASP A 1 78 ? 9.859 3.629 4.055 1 93.25 78 ASP A N 1
ATOM 632 C CA . ASP A 1 78 ? 10.578 4.395 5.066 1 93.25 78 ASP A CA 1
ATOM 633 C C . ASP A 1 78 ? 11.453 5.469 4.422 1 93.25 78 ASP A C 1
ATOM 635 O O . ASP A 1 78 ? 12.68 5.359 4.414 1 93.25 78 ASP A O 1
ATOM 639 N N . PRO A 1 79 ? 10.945 6.543 3.92 1 96.88 79 PRO A N 1
ATOM 640 C CA . PRO A 1 79 ? 11.695 7.648 3.312 1 96.88 79 PRO A CA 1
ATOM 641 C C . PRO A 1 79 ? 12.562 8.398 4.32 1 96.88 79 PRO A C 1
ATOM 643 O O . PRO A 1 79 ? 12.438 8.188 5.531 1 96.88 79 PRO A O 1
ATOM 646 N N . GLU A 1 80 ? 13.508 9.242 3.762 1 97.12 80 GLU A N 1
ATOM 647 C CA . GLU A 1 80 ? 14.156 10.242 4.613 1 97.12 80 GLU A CA 1
ATOM 648 C C . GLU A 1 80 ? 13.133 11.227 5.176 1 97.12 80 GLU A C 1
ATOM 650 O O . GLU A 1 80 ? 12.258 11.703 4.449 1 97.12 80 GLU A O 1
ATOM 655 N N . LYS A 1 81 ? 13.273 11.492 6.477 1 97.25 81 LYS A N 1
ATOM 656 C CA . LYS A 1 81 ? 12.297 12.328 7.16 1 97.25 81 LYS A CA 1
ATOM 657 C C . LYS A 1 81 ? 12.562 13.812 6.914 1 97.25 81 LYS A C 1
ATOM 659 O O . LYS A 1 81 ? 12.82 14.57 7.852 1 97.25 81 LYS A O 1
ATOM 664 N N . THR A 1 82 ? 12.398 14.289 5.711 1 97.06 82 THR A N 1
ATOM 665 C CA . THR A 1 82 ? 12.57 15.688 5.332 1 97.06 82 THR A CA 1
ATOM 666 C C . THR A 1 82 ? 11.344 16.5 5.734 1 97.06 82 THR A C 1
ATOM 668 O O . THR A 1 82 ? 10.328 15.945 6.145 1 97.06 82 THR A O 1
ATOM 671 N N . ASP A 1 83 ? 11.43 17.812 5.617 1 96.31 83 ASP A N 1
ATOM 672 C CA . ASP A 1 83 ? 10.297 18.688 5.902 1 96.31 83 ASP A CA 1
ATOM 673 C C . ASP A 1 83 ? 9.109 18.375 4.996 1 96.31 83 ASP A C 1
ATOM 675 O O . ASP A 1 83 ? 7.957 18.453 5.422 1 96.31 83 ASP A O 1
ATOM 679 N N . GLY A 1 84 ? 9.414 18.031 3.723 1 97.31 84 GLY A N 1
ATOM 680 C CA . GLY A 1 84 ? 8.359 17.672 2.787 1 97.31 84 GLY A CA 1
ATOM 681 C C . GLY A 1 84 ? 7.59 16.438 3.205 1 97.31 84 GLY A C 1
ATOM 682 O O . GLY A 1 84 ? 6.363 16.406 3.115 1 97.31 84 GLY A O 1
ATOM 683 N N . VAL A 1 85 ? 8.336 15.469 3.693 1 98.12 85 VAL A N 1
ATOM 684 C CA . VAL A 1 85 ? 7.719 14.227 4.137 1 98.12 85 VAL A CA 1
ATOM 685 C C . VAL A 1 85 ? 6.832 14.492 5.352 1 98.12 85 VAL A C 1
ATOM 687 O O . VAL A 1 85 ? 5.676 14.062 5.395 1 98.12 85 VAL A O 1
ATOM 690 N N . LYS A 1 86 ? 7.316 15.234 6.273 1 97.88 86 LYS A N 1
ATOM 691 C CA . LYS A 1 86 ? 6.551 15.586 7.465 1 97.88 86 LYS A CA 1
ATOM 692 C C . LYS A 1 86 ? 5.324 16.422 7.109 1 97.88 86 LYS A C 1
ATOM 694 O O . LYS A 1 86 ? 4.238 16.188 7.645 1 97.88 86 LYS A O 1
ATOM 699 N N . THR A 1 87 ? 5.512 17.344 6.203 1 97.88 87 THR A N 1
ATOM 700 C CA . THR A 1 87 ? 4.402 18.172 5.746 1 97.88 87 THR A CA 1
ATOM 701 C C . THR A 1 87 ? 3.326 17.328 5.074 1 97.88 87 THR A C 1
ATOM 703 O O . THR A 1 87 ? 2.133 17.578 5.246 1 97.88 87 THR A O 1
ATOM 706 N N . SER A 1 88 ? 3.721 16.328 4.289 1 98.5 88 SER A N 1
ATOM 707 C CA . SER A 1 88 ? 2.744 15.469 3.623 1 98.5 88 SER A CA 1
ATOM 708 C C . SER A 1 88 ? 1.834 14.781 4.633 1 98.5 88 SER A C 1
ATOM 710 O O . SER A 1 88 ? 0.622 14.688 4.422 1 98.5 88 SER A O 1
ATOM 712 N N . MET A 1 89 ? 2.395 14.32 5.734 1 98.69 89 MET A N 1
ATOM 713 C CA . MET A 1 89 ? 1.606 13.688 6.789 1 98.69 89 MET A CA 1
ATOM 714 C C . MET A 1 89 ? 0.659 14.688 7.438 1 98.69 89 MET A C 1
ATOM 716 O O . MET A 1 89 ? -0.494 14.367 7.727 1 98.69 89 MET A O 1
ATOM 720 N N . ALA A 1 90 ? 1.155 15.883 7.625 1 98.56 90 ALA A N 1
ATOM 721 C CA . ALA A 1 90 ? 0.335 16.938 8.219 1 98.56 90 ALA A CA 1
ATOM 722 C C . ALA A 1 90 ? -0.83 17.297 7.305 1 98.56 90 ALA A C 1
ATOM 724 O O . ALA A 1 90 ? -1.942 17.547 7.773 1 98.56 90 ALA A O 1
ATOM 725 N N . LEU A 1 91 ? -0.574 17.344 6.027 1 98.56 91 LEU A N 1
ATOM 726 C CA . LEU A 1 91 ? -1.623 17.656 5.066 1 98.56 91 LEU A CA 1
ATOM 727 C C . LEU A 1 91 ? -2.717 16.594 5.086 1 98.56 91 LEU A C 1
ATOM 729 O O . LEU A 1 91 ? -3.902 16.922 4.98 1 98.56 91 LEU A O 1
ATOM 733 N N . LEU A 1 92 ? -2.314 15.367 5.195 1 98.75 92 LEU A N 1
ATOM 734 C CA . LEU A 1 92 ? -3.291 14.289 5.309 1 98.75 92 LEU A CA 1
ATOM 735 C C . LEU A 1 92 ? -4.133 14.453 6.57 1 98.75 92 LEU A C 1
ATOM 737 O O . LEU A 1 92 ? -5.355 14.312 6.527 1 98.75 92 LEU A O 1
ATOM 741 N N . ALA A 1 93 ? -3.471 14.719 7.652 1 98.56 93 ALA A N 1
ATOM 742 C CA . ALA A 1 93 ? -4.18 14.945 8.906 1 98.56 93 ALA A CA 1
ATOM 743 C C . ALA A 1 93 ? -5.172 16.094 8.781 1 98.56 93 ALA A C 1
ATOM 745 O O . ALA A 1 93 ? -6.301 16 9.266 1 98.56 93 ALA A O 1
ATOM 746 N N . LYS A 1 94 ? -4.734 17.156 8.148 1 98.25 94 LYS A N 1
ATOM 747 C CA . LYS A 1 94 ? -5.609 18.297 7.906 1 98.25 94 LYS A CA 1
ATOM 748 C C . LYS A 1 94 ? -6.879 17.875 7.172 1 98.25 94 LYS A C 1
ATOM 750 O O . LYS A 1 94 ? -7.977 18.312 7.523 1 98.25 94 LYS A O 1
ATOM 755 N N . GLN A 1 95 ? -6.742 17.094 6.145 1 98.31 95 GLN A N 1
ATOM 756 C CA . GLN A 1 95 ? -7.918 16.656 5.402 1 98.31 95 GLN A CA 1
ATOM 757 C C . GLN A 1 95 ? -8.836 15.82 6.285 1 98.31 95 GLN A C 1
ATOM 759 O O . GLN A 1 95 ? -10.062 15.969 6.238 1 98.31 95 GLN A O 1
ATOM 764 N N . ILE A 1 96 ? -8.273 14.914 7.074 1 98.31 96 ILE A N 1
ATOM 765 C CA . ILE A 1 96 ? -9.07 14.102 7.98 1 98.31 96 ILE A CA 1
ATOM 766 C C . ILE A 1 96 ? -9.867 15 8.922 1 98.31 96 ILE A C 1
ATOM 768 O O . ILE A 1 96 ? -11.07 14.812 9.102 1 98.31 96 ILE A O 1
ATOM 772 N N . ILE A 1 97 ? -9.219 15.977 9.445 1 97.5 97 ILE A N 1
ATOM 773 C CA . ILE A 1 97 ? -9.859 16.906 10.383 1 97.5 97 ILE A CA 1
ATOM 774 C C . ILE A 1 97 ? -10.992 17.641 9.672 1 97.5 97 ILE A C 1
ATOM 776 O O . ILE A 1 97 ? -12.031 17.906 10.273 1 97.5 97 ILE A O 1
ATOM 780 N N . SER A 1 98 ? -10.781 17.984 8.469 1 97.31 98 SER A N 1
ATOM 781 C CA . SER A 1 98 ? -11.797 18.734 7.719 1 97.31 98 SER A CA 1
ATOM 782 C C . SER A 1 98 ? -13.055 17.891 7.535 1 97.31 98 SER A C 1
ATOM 784 O O . SER A 1 98 ? -14.164 18.438 7.5 1 97.31 98 SER A O 1
ATOM 786 N N . TYR A 1 99 ? -12.953 16.609 7.363 1 97.44 99 TYR A N 1
ATOM 787 C CA . TYR A 1 99 ? -14.102 15.734 7.152 1 97.44 99 TYR A CA 1
ATOM 788 C C . TYR A 1 99 ? -14.703 15.297 8.484 1 97.44 99 TYR A C 1
ATOM 790 O O . TYR A 1 99 ? -15.891 14.977 8.562 1 97.44 99 TYR A O 1
ATOM 798 N N . TYR A 1 100 ? -13.852 15.203 9.438 1 96.75 100 TYR A N 1
ATOM 799 C CA . TYR A 1 100 ? -14.242 14.742 10.766 1 96.75 100 TYR A CA 1
ATOM 800 C C . TYR A 1 100 ? -13.883 15.766 11.828 1 96.75 100 TYR A C 1
ATOM 802 O O . TYR A 1 100 ? -12.914 15.586 12.57 1 96.75 100 TYR A O 1
ATOM 810 N N . SER A 1 101 ? -14.695 16.734 12.031 1 95.06 101 SER A N 1
ATOM 811 C CA . SER A 1 101 ? -14.414 17.922 12.828 1 95.06 101 SER A CA 1
ATOM 812 C C . SER A 1 101 ? -14.312 17.594 14.312 1 95.06 101 SER A C 1
ATOM 814 O O . SER A 1 101 ? -13.766 18.359 15.094 1 95.06 101 SER A O 1
ATOM 816 N N . ASP A 1 102 ? -14.75 16.438 14.711 1 95.94 102 ASP A N 1
ATOM 817 C CA . ASP A 1 102 ? -14.734 16.078 16.125 1 95.94 102 ASP A CA 1
ATOM 818 C C . ASP A 1 102 ? -13.469 15.297 16.469 1 95.94 102 ASP A C 1
ATOM 820 O O . ASP A 1 102 ? -13.234 14.977 17.641 1 95.94 102 ASP A O 1
ATOM 824 N N . PHE A 1 103 ? -12.672 14.977 15.5 1 96.75 103 PHE A N 1
ATOM 825 C CA . PHE A 1 103 ? -11.406 14.297 15.742 1 96.75 103 PHE A CA 1
ATOM 826 C C . PHE A 1 103 ? -10.391 15.25 16.359 1 96.75 103 PHE A C 1
ATOM 828 O O . PHE A 1 103 ? -10.258 16.391 15.914 1 96.75 103 PHE A O 1
ATOM 835 N N . LYS A 1 104 ? -9.672 14.789 17.344 1 96.69 104 LYS A N 1
ATOM 836 C CA . LYS A 1 104 ? -8.625 15.578 18 1 96.69 104 LYS A CA 1
ATOM 837 C C . LYS A 1 104 ? -7.297 14.836 18 1 96.69 104 LYS A C 1
ATOM 839 O O . LYS A 1 104 ? -7.254 13.625 18.219 1 96.69 104 LYS A O 1
ATOM 844 N N . VAL A 1 105 ? -6.254 15.617 17.75 1 97.69 105 VAL A N 1
ATOM 845 C CA . VAL A 1 105 ? -4.918 15.031 17.828 1 97.69 105 VAL A CA 1
ATOM 846 C C . VAL A 1 105 ? -4.516 14.875 19.297 1 97.69 105 VAL A C 1
ATOM 848 O O . VAL A 1 105 ? -4.492 15.852 20.047 1 97.69 105 VAL A O 1
ATOM 851 N N . THR A 1 106 ? -4.164 13.664 19.719 1 97.44 106 THR A N 1
ATOM 852 C CA . THR A 1 106 ? -3.844 13.406 21.109 1 97.44 106 THR A CA 1
ATOM 853 C C . THR A 1 106 ? -2.34 13.234 21.297 1 97.44 106 THR A C 1
ATOM 855 O O . THR A 1 106 ? -1.815 13.469 22.391 1 97.44 106 THR A O 1
ATOM 858 N N . LYS A 1 107 ? -1.696 12.75 20.406 1 97.5 107 LYS A N 1
ATOM 859 C CA . LYS A 1 107 ? -0.256 12.516 20.453 1 97.5 107 LYS A CA 1
ATOM 860 C C . LYS A 1 107 ? 0.376 12.727 19.078 1 97.5 107 LYS A C 1
ATOM 862 O O . LYS A 1 107 ? -0.182 12.312 18.062 1 97.5 107 LYS A O 1
ATOM 867 N N . THR A 1 108 ? 1.521 13.5 19.062 1 98.25 108 THR A N 1
ATOM 868 C CA . THR A 1 108 ? 2.244 13.688 17.812 1 98.25 108 THR A CA 1
ATOM 869 C C . THR A 1 108 ? 3.621 14.297 18.062 1 98.25 108 THR A C 1
ATOM 871 O O . THR A 1 108 ? 3.824 14.984 19.062 1 98.25 108 THR A O 1
ATOM 874 N N . ASN A 1 109 ? 4.449 13.992 17.234 1 97.81 109 ASN A N 1
ATOM 875 C CA . ASN A 1 109 ? 5.703 14.734 17.203 1 97.81 109 ASN A CA 1
ATOM 876 C C . ASN A 1 109 ? 5.801 15.625 15.969 1 97.81 109 ASN A C 1
ATOM 878 O O . ASN A 1 109 ? 6.898 16.031 15.57 1 97.81 109 ASN A O 1
ATOM 882 N N . LEU A 1 110 ? 4.68 15.938 15.336 1 98.06 110 LEU A N 1
ATOM 883 C CA . LEU A 1 110 ? 4.617 16.781 14.141 1 98.06 110 LEU A CA 1
ATOM 884 C C . LEU A 1 110 ? 3.811 18.047 14.406 1 98.06 110 LEU A C 1
ATOM 886 O O . LEU A 1 110 ? 3.123 18.547 13.516 1 98.06 110 LEU A O 1
ATOM 890 N N . SER A 1 111 ? 3.854 18.5 15.672 1 96.94 111 SER A N 1
ATOM 891 C CA . SER A 1 111 ? 3.029 19.625 16.078 1 96.94 111 SER A CA 1
ATOM 892 C C . SER A 1 111 ? 3.342 20.859 15.25 1 96.94 111 SER A C 1
ATOM 894 O O . SER A 1 111 ? 2.434 21.594 14.859 1 96.94 111 SER A O 1
ATOM 896 N N . ASP A 1 112 ? 4.539 21.125 14.992 1 96.88 112 ASP A N 1
ATOM 897 C CA . ASP A 1 112 ? 4.941 22.312 14.25 1 96.88 112 ASP A CA 1
ATOM 898 C C . ASP A 1 112 ? 4.426 22.266 12.812 1 96.88 112 ASP A C 1
ATOM 900 O O . ASP A 1 112 ? 4.039 23.297 12.258 1 96.88 112 ASP A O 1
ATOM 904 N N . TYR A 1 113 ? 4.391 21.156 12.188 1 97.19 113 TYR A N 1
ATOM 905 C CA . TYR A 1 113 ? 3.908 21 10.82 1 97.19 113 TYR A CA 1
ATOM 906 C C . TYR A 1 113 ? 2.389 21.094 10.766 1 97.19 113 TYR A C 1
ATOM 908 O O . TYR A 1 113 ? 1.827 21.656 9.82 1 97.19 113 TYR A O 1
ATOM 916 N N . LEU A 1 114 ? 1.781 20.547 11.789 1 97.56 114 LEU A N 1
ATOM 917 C CA . LEU A 1 114 ? 0.328 20.656 11.875 1 97.56 114 LEU A CA 1
ATOM 918 C C . LEU A 1 114 ? -0.112 22.109 11.977 1 97.56 114 LEU A C 1
ATOM 920 O O . LEU A 1 114 ? -1.08 22.516 11.328 1 97.56 114 LEU A O 1
ATOM 924 N N . LYS A 1 115 ? 0.597 22.859 12.742 1 96.19 115 LYS A N 1
ATOM 925 C CA . LYS A 1 115 ? 0.286 24.281 12.914 1 96.19 115 LYS A CA 1
ATOM 926 C C . LYS A 1 115 ? 0.37 25.031 11.586 1 96.19 115 LYS A C 1
ATOM 928 O O . LYS A 1 115 ? -0.366 25.984 11.359 1 96.19 115 LYS A O 1
ATOM 933 N N . LEU A 1 116 ? 1.188 24.547 10.773 1 93.38 116 LEU A N 1
ATOM 934 C CA . LEU A 1 116 ? 1.419 25.219 9.5 1 93.38 116 LEU A CA 1
ATOM 935 C C . LEU A 1 116 ? 0.282 24.922 8.523 1 93.38 116 LEU A C 1
ATOM 937 O O . LEU A 1 116 ? -0.008 25.75 7.645 1 93.38 116 LEU A O 1
ATOM 941 N N . VAL A 1 117 ? -0.357 23.797 8.703 1 92.94 117 VAL A N 1
ATOM 942 C CA . VAL A 1 117 ? -1.285 23.406 7.645 1 92.94 117 VAL A CA 1
ATOM 943 C C . VAL A 1 117 ? -2.717 23.453 8.172 1 92.94 117 VAL A C 1
ATOM 945 O O . VAL A 1 117 ? -3.672 23.484 7.395 1 92.94 117 VAL A O 1
ATOM 948 N N . VAL A 1 118 ? -2.863 23.219 9.453 1 85.31 118 VAL A N 1
ATOM 949 C CA . VAL A 1 118 ? -4.199 23.234 10.039 1 85.31 118 VAL A CA 1
ATOM 950 C C . VAL A 1 118 ? -4.539 24.625 10.547 1 85.31 118 VAL A C 1
ATOM 952 O O . VAL A 1 118 ? -3.771 25.219 11.312 1 85.31 118 VAL A O 1
ATOM 955 N N . VAL A 1 119 ? -5.191 25.406 9.773 1 68 119 VAL A N 1
ATOM 956 C CA . VAL A 1 119 ? -5.559 26.75 10.203 1 68 119 VAL A CA 1
ATOM 957 C C . VAL A 1 119 ? -6.43 26.672 11.453 1 68 119 VAL A C 1
ATOM 959 O O . VAL A 1 119 ? -7.422 25.938 11.484 1 68 119 VAL A O 1
ATOM 962 N N . ASN A 1 120 ? -5.793 27.109 12.617 1 50.44 120 ASN A N 1
ATOM 963 C CA . ASN A 1 120 ? -6.664 27.359 13.758 1 50.44 120 ASN A CA 1
ATOM 964 C C . ASN A 1 120 ? -7.711 28.422 13.43 1 50.44 120 ASN A C 1
ATOM 966 O O . ASN A 1 120 ? -7.441 29.359 12.68 1 50.44 120 ASN A O 1
ATOM 970 N N . MET B 1 1 ? 11.594 -6.242 -15.148 1 87.94 1 MET B N 1
ATOM 971 C CA . MET B 1 1 ? 10.898 -6.254 -13.867 1 87.94 1 MET B CA 1
ATOM 972 C C . MET B 1 1 ? 9.914 -7.41 -13.797 1 87.94 1 MET B C 1
ATOM 974 O O . MET B 1 1 ? 9.125 -7.621 -14.719 1 87.94 1 MET B O 1
ATOM 978 N N . PRO B 1 2 ? 10.047 -8.297 -12.859 1 96.94 2 PRO B N 1
ATOM 979 C CA . PRO B 1 2 ? 9.188 -9.477 -12.781 1 96.94 2 PRO B CA 1
ATOM 980 C C . PRO B 1 2 ? 7.703 -9.125 -12.891 1 96.94 2 PRO B C 1
ATOM 982 O O . PRO B 1 2 ? 7.23 -8.195 -12.234 1 96.94 2 PRO B O 1
ATOM 985 N N . HIS B 1 3 ? 7.023 -9.766 -13.797 1 98.62 3 HIS B N 1
ATOM 986 C CA . HIS B 1 3 ? 5.605 -9.469 -13.953 1 98.62 3 HIS B CA 1
ATOM 987 C C . HIS B 1 3 ? 4.848 -10.688 -14.469 1 98.62 3 HIS B C 1
ATOM 989 O O . HIS B 1 3 ? 5.445 -11.602 -15.039 1 98.62 3 HIS B O 1
ATOM 995 N N . ILE B 1 4 ? 3.574 -10.805 -14.195 1 98.69 4 ILE B N 1
ATOM 996 C CA . ILE B 1 4 ? 2.586 -11.742 -14.703 1 98.69 4 ILE B CA 1
ATOM 997 C C . ILE B 1 4 ? 1.384 -10.984 -15.266 1 98.69 4 ILE B C 1
ATOM 999 O O . ILE B 1 4 ? 0.829 -10.109 -14.594 1 98.69 4 ILE B O 1
ATOM 1003 N N . VAL B 1 5 ? 0.999 -11.289 -16.469 1 98.56 5 VAL B N 1
ATOM 1004 C CA . VAL B 1 5 ? -0.146 -10.625 -17.078 1 98.56 5 VAL B CA 1
ATOM 1005 C C . VAL B 1 5 ? -1.232 -11.648 -17.391 1 98.56 5 VAL B C 1
ATOM 1007 O O . VAL B 1 5 ? -0.967 -12.672 -18.031 1 98.56 5 VAL B O 1
ATOM 1010 N N . PHE B 1 6 ? -2.463 -11.422 -16.938 1 98.56 6 PHE B N 1
ATOM 1011 C CA . PHE B 1 6 ? -3.641 -12.227 -17.25 1 98.56 6 PHE B CA 1
ATOM 1012 C C . PHE B 1 6 ? -4.43 -11.594 -18.391 1 98.56 6 PHE B C 1
ATOM 1014 O O . PHE B 1 6 ? -4.406 -10.375 -18.578 1 98.56 6 PHE B O 1
ATOM 1021 N N . ASP B 1 7 ? -5.215 -12.367 -19.062 1 97.81 7 ASP B N 1
ATOM 1022 C CA . ASP B 1 7 ? -5.938 -11.953 -20.25 1 97.81 7 ASP B CA 1
ATOM 1023 C C . ASP B 1 7 ? -7.301 -11.359 -19.906 1 97.81 7 ASP B C 1
ATOM 1025 O O . ASP B 1 7 ? -8.102 -11.062 -20.781 1 97.81 7 ASP B O 1
ATOM 1029 N N . LYS B 1 8 ? -7.637 -11.266 -18.656 1 97.56 8 LYS B N 1
ATOM 1030 C CA . LYS B 1 8 ? -8.914 -10.734 -18.203 1 97.56 8 LYS B CA 1
ATOM 1031 C C . LYS B 1 8 ? -8.727 -9.734 -17.078 1 97.56 8 LYS B C 1
ATOM 1033 O O . LYS B 1 8 ? -7.695 -9.742 -16.391 1 97.56 8 LYS B O 1
ATOM 1038 N N . ARG B 1 9 ? -9.758 -8.938 -16.969 1 97.38 9 ARG B N 1
ATOM 1039 C CA . ARG B 1 9 ? -9.805 -8.023 -15.836 1 97.38 9 ARG B CA 1
ATOM 1040 C C . ARG B 1 9 ? -10.312 -8.727 -14.586 1 97.38 9 ARG B C 1
ATOM 1042 O O . ARG B 1 9 ? -11.273 -9.5 -14.656 1 97.38 9 ARG B O 1
ATOM 1049 N N . ILE B 1 10 ? -9.617 -8.477 -13.594 1 98.19 10 ILE B N 1
ATOM 1050 C CA . ILE B 1 10 ? -10.086 -8.977 -12.305 1 98.19 10 ILE B CA 1
ATOM 1051 C C . ILE B 1 10 ? -10.914 -7.902 -11.602 1 98.19 10 ILE B C 1
ATOM 1053 O O . ILE B 1 10 ? -10.602 -6.715 -11.688 1 98.19 10 ILE B O 1
ATOM 1057 N N . ASP B 1 11 ? -12.023 -8.25 -10.969 1 97.62 11 ASP B N 1
ATOM 1058 C CA . ASP B 1 11 ? -12.68 -7.391 -9.992 1 97.62 11 ASP B CA 1
ATOM 1059 C C . ASP B 1 11 ? -11.961 -7.438 -8.648 1 97.62 11 ASP B C 1
ATOM 1061 O O . ASP B 1 11 ? -12.125 -8.383 -7.879 1 97.62 11 ASP B O 1
ATOM 1065 N N . LEU B 1 12 ? -11.234 -6.406 -8.305 1 98.38 12 LEU B N 1
ATOM 1066 C CA . LEU B 1 12 ? -10.359 -6.426 -7.145 1 98.38 12 LEU B CA 1
ATOM 1067 C C . LEU B 1 12 ? -11.164 -6.395 -5.852 1 98.38 12 LEU B C 1
ATOM 1069 O O . LEU B 1 12 ? -10.703 -6.883 -4.816 1 98.38 12 LEU B O 1
ATOM 1073 N N . ASN B 1 13 ? -12.297 -5.789 -5.898 1 96.88 13 ASN B N 1
ATOM 1074 C CA . ASN B 1 13 ? -13.148 -5.855 -4.711 1 96.88 13 ASN B CA 1
ATOM 1075 C C . ASN B 1 13 ? -13.625 -7.281 -4.441 1 96.88 13 ASN B C 1
ATOM 1077 O O . ASN B 1 13 ? -13.648 -7.723 -3.291 1 96.88 13 ASN B O 1
ATOM 1081 N N . ASP B 1 14 ? -14.031 -7.984 -5.508 1 97.81 14 ASP B N 1
ATOM 1082 C CA . ASP B 1 14 ? -14.398 -9.391 -5.371 1 97.81 14 ASP B CA 1
ATOM 1083 C C . ASP B 1 14 ? -13.219 -10.227 -4.883 1 97.81 14 ASP B C 1
ATOM 1085 O O . ASP B 1 14 ? -13.352 -11.016 -3.945 1 97.81 14 ASP B O 1
ATOM 1089 N N . PHE B 1 15 ? -12.078 -10.008 -5.504 1 98.56 15 PHE B N 1
ATOM 1090 C CA . PHE B 1 15 ? -10.891 -10.75 -5.117 1 98.56 15 PHE B CA 1
ATOM 1091 C C . PHE B 1 15 ? -10.508 -10.453 -3.67 1 98.56 15 PHE B C 1
ATOM 1093 O O . PHE B 1 15 ? -10.086 -11.344 -2.936 1 98.56 15 PHE B O 1
ATOM 1100 N N . SER B 1 16 ? -10.586 -9.211 -3.26 1 98.44 16 SER B N 1
ATOM 1101 C CA . SER B 1 16 ? -10.289 -8.828 -1.884 1 98.44 16 SER B CA 1
ATOM 1102 C C . SER B 1 16 ? -11.141 -9.617 -0.895 1 98.44 16 SER B C 1
ATOM 1104 O O . SER B 1 16 ? -10.648 -10.023 0.161 1 98.44 16 SER B O 1
ATOM 1106 N N . ASN B 1 17 ? -12.336 -9.805 -1.234 1 97.06 17 ASN B N 1
ATOM 1107 C CA . ASN B 1 17 ? -13.242 -10.555 -0.373 1 97.06 17 ASN B CA 1
ATOM 1108 C C . ASN B 1 17 ? -12.883 -12.039 -0.335 1 97.06 17 ASN B C 1
ATOM 1110 O O . ASN B 1 17 ? -13.102 -12.703 0.677 1 97.06 17 ASN B O 1
ATOM 1114 N N . LYS B 1 18 ? -12.344 -12.484 -1.379 1 97.69 18 LYS B N 1
ATOM 1115 C CA . LYS B 1 18 ? -12.031 -13.906 -1.498 1 97.69 18 LYS B CA 1
ATOM 1116 C C . LYS B 1 18 ? -10.617 -14.203 -1.003 1 97.69 18 LYS B C 1
ATOM 1118 O O . LYS B 1 18 ? -10.297 -15.352 -0.674 1 97.69 18 LYS B O 1
ATOM 1123 N N . PHE B 1 19 ? -9.773 -13.211 -1.028 1 98.44 19 PHE B N 1
ATOM 1124 C CA . PHE B 1 19 ? -8.352 -13.391 -0.761 1 98.44 19 PHE B CA 1
ATOM 1125 C C . PHE B 1 19 ? -8.133 -14.07 0.586 1 98.44 19 PHE B C 1
ATOM 1127 O O . PHE B 1 19 ? -8.672 -13.633 1.604 1 98.44 19 PHE B O 1
ATOM 1134 N N . ASP B 1 20 ? -7.336 -15.086 0.491 1 97.5 20 ASP B N 1
ATOM 1135 C CA . ASP B 1 20 ? -6.84 -15.766 1.687 1 97.5 20 ASP B CA 1
ATOM 1136 C C . ASP B 1 20 ? -5.34 -15.539 1.863 1 97.5 20 ASP B C 1
ATOM 1138 O O . ASP B 1 20 ? -4.566 -15.688 0.914 1 97.5 20 ASP B O 1
ATOM 1142 N N . PRO B 1 21 ? -5.027 -15.195 3.133 1 98.19 21 PRO B N 1
ATOM 1143 C CA . PRO B 1 21 ? -3.588 -15.047 3.363 1 98.19 21 PRO B CA 1
ATOM 1144 C C . PRO B 1 21 ? -2.783 -16.234 2.861 1 98.19 21 PRO B C 1
ATOM 1146 O O . PRO B 1 21 ? -3.244 -17.375 2.951 1 98.19 2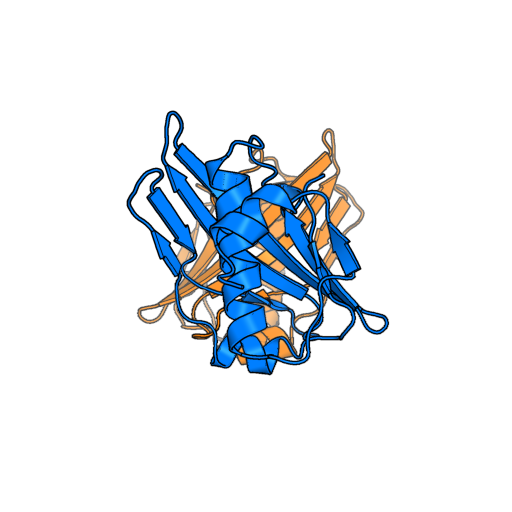1 PRO B O 1
ATOM 1149 N N . ILE B 1 22 ? -1.598 -15.984 2.312 1 98.31 22 ILE B N 1
ATOM 1150 C CA . ILE B 1 22 ? -0.699 -17 1.79 1 98.31 22 ILE B CA 1
ATOM 1151 C C . ILE B 1 22 ? 0.503 -17.156 2.719 1 98.31 22 ILE B C 1
ATOM 1153 O O . ILE B 1 22 ? 1.181 -16.172 3.035 1 98.31 22 ILE B O 1
ATOM 1157 N N . PHE B 1 23 ? 0.695 -18.375 3.203 1 98.19 23 PHE B N 1
ATOM 1158 C CA . PHE B 1 23 ? 1.805 -18.688 4.098 1 98.19 23 PHE B CA 1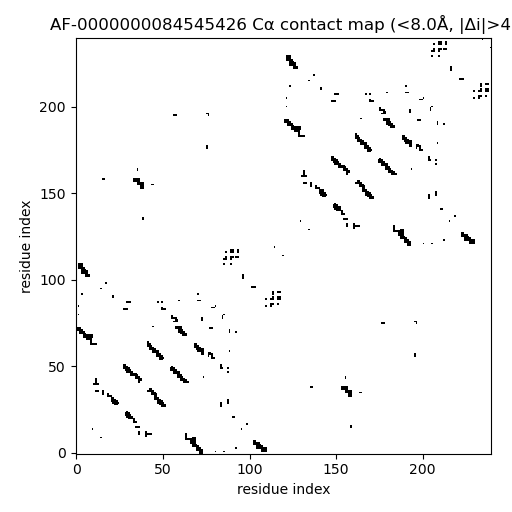
ATOM 1159 C C . PHE B 1 23 ? 2.539 -19.938 3.627 1 98.19 23 PHE B C 1
ATOM 1161 O O . PHE B 1 23 ? 1.936 -21 3.494 1 98.19 23 PHE B O 1
ATOM 1168 N N . GLN B 1 24 ? 3.826 -19.75 3.289 1 96.19 24 GLN B N 1
ATOM 1169 C CA . GLN B 1 24 ? 4.719 -20.844 2.918 1 96.19 24 GLN B CA 1
ATOM 1170 C C . GLN B 1 24 ? 5.969 -20.859 3.793 1 96.19 24 GLN B C 1
ATOM 1172 O O . GLN B 1 24 ? 6.66 -19.844 3.912 1 96.19 24 GLN B O 1
ATOM 1177 N N . LYS B 1 25 ? 6.398 -21.969 4.316 1 94.62 25 LYS B N 1
ATOM 1178 C CA . LYS B 1 25 ? 7.504 -22.047 5.266 1 94.62 25 LYS B CA 1
ATOM 1179 C C . LYS B 1 25 ? 8.773 -22.562 4.594 1 94.62 25 LYS B C 1
ATOM 1181 O O . LYS B 1 25 ? 9.867 -22.078 4.871 1 94.62 25 LYS B O 1
ATOM 1186 N N . GLU B 1 26 ? 8.523 -23.547 3.838 1 90.38 26 GLU B N 1
ATOM 1187 C CA . GLU B 1 26 ? 9.672 -24.172 3.188 1 90.38 26 GLU B CA 1
ATOM 1188 C C . GLU B 1 26 ? 9.516 -24.172 1.67 1 90.38 26 GLU B C 1
ATOM 1190 O O . GLU B 1 26 ? 8.398 -24.297 1.159 1 90.38 26 GLU B O 1
ATOM 1195 N N . PRO B 1 27 ? 10.672 -24.062 0.954 1 90.69 27 PRO B N 1
ATOM 1196 C CA . PRO B 1 27 ? 12.055 -23.844 1.39 1 90.69 27 PRO B CA 1
ATOM 1197 C C . PRO B 1 27 ? 12.32 -22.406 1.842 1 90.69 27 PRO B C 1
ATOM 1199 O O . PRO B 1 27 ? 13.328 -22.141 2.494 1 90.69 27 PRO B O 1
ATOM 1202 N N . THR B 1 28 ? 11.586 -21.5 1.406 1 94.56 28 THR B N 1
ATOM 1203 C CA . THR B 1 28 ? 11.648 -20.078 1.76 1 94.56 28 THR B CA 1
ATOM 1204 C C . THR B 1 28 ? 10.359 -19.641 2.447 1 94.56 28 THR B C 1
ATOM 1206 O O . THR B 1 28 ? 9.266 -20 2.016 1 94.56 28 THR B O 1
ATOM 1209 N N . LEU B 1 29 ? 10.539 -18.953 3.584 1 97.94 29 LEU B N 1
ATOM 1210 C CA . LEU B 1 29 ? 9.352 -18.422 4.246 1 97.94 29 LEU B CA 1
ATOM 1211 C C . LEU B 1 29 ? 8.734 -17.297 3.43 1 97.94 29 LEU B C 1
ATOM 1213 O O . LEU B 1 29 ? 9.422 -16.328 3.076 1 97.94 29 LEU B O 1
ATOM 1217 N N . ILE B 1 30 ? 7.531 -17.391 3.084 1 98.62 30 ILE B N 1
ATOM 1218 C CA . ILE B 1 30 ? 6.773 -16.375 2.348 1 98.62 30 ILE B CA 1
ATOM 1219 C C . ILE B 1 30 ? 5.449 -16.109 3.061 1 98.62 30 ILE B C 1
ATOM 1221 O O . ILE B 1 30 ? 4.715 -17.047 3.398 1 98.62 30 ILE B O 1
ATOM 1225 N N . LYS B 1 31 ? 5.199 -14.898 3.346 1 98.75 31 LYS B N 1
ATOM 1226 C CA . LYS B 1 31 ? 3.936 -14.492 3.955 1 98.75 31 LYS B CA 1
ATOM 1227 C C . LYS B 1 31 ? 3.305 -13.328 3.193 1 98.75 31 LYS B C 1
ATOM 1229 O O . LYS B 1 31 ? 3.939 -12.289 3.002 1 98.75 31 LYS B O 1
ATOM 1234 N N . ILE B 1 32 ? 2.082 -13.469 2.645 1 98.62 32 ILE B N 1
ATOM 1235 C CA . ILE B 1 32 ? 1.203 -12.43 2.129 1 98.62 32 ILE B CA 1
ATOM 1236 C C . ILE B 1 32 ? -0.051 -12.336 2.996 1 98.62 32 ILE B C 1
ATOM 1238 O O . ILE B 1 32 ? -0.915 -13.211 2.945 1 98.62 32 ILE B O 1
ATOM 1242 N N . SER B 1 33 ? -0.146 -11.219 3.703 1 96.62 33 SER B N 1
ATOM 1243 C CA . SER B 1 33 ? -1.016 -11.258 4.875 1 96.62 33 SER B CA 1
ATOM 1244 C C . SER B 1 33 ? -2.379 -10.641 4.574 1 96.62 33 SER B C 1
ATOM 1246 O O . SER B 1 33 ? -3.383 -11.016 5.18 1 96.62 33 SER B O 1
ATOM 1248 N N . THR B 1 34 ? -2.418 -9.672 3.795 1 98.06 34 THR B N 1
ATOM 1249 C CA . THR B 1 34 ? -3.652 -8.953 3.51 1 98.06 34 THR B CA 1
ATOM 1250 C C . THR B 1 34 ? -3.607 -8.328 2.117 1 98.06 34 THR B C 1
ATOM 1252 O O . THR B 1 34 ? -2.652 -8.547 1.367 1 98.06 34 THR B O 1
ATOM 1255 N N . ILE B 1 35 ? -4.652 -7.738 1.717 1 98.81 35 ILE B N 1
ATOM 1256 C CA . ILE B 1 35 ? -4.785 -7.039 0.444 1 98.81 35 ILE B CA 1
ATOM 1257 C C . ILE B 1 35 ? -5.434 -5.672 0.671 1 98.81 35 ILE B C 1
ATOM 1259 O O . ILE B 1 35 ? -6.367 -5.547 1.466 1 98.81 35 ILE B O 1
ATOM 1263 N N . PHE B 1 36 ? -4.859 -4.648 0.038 1 98.81 36 PHE B N 1
ATOM 1264 C CA . PHE B 1 36 ? -5.398 -3.295 -0.028 1 98.81 36 PHE B CA 1
ATOM 1265 C C . PHE B 1 36 ? -5.941 -2.994 -1.421 1 98.81 36 PHE B C 1
ATOM 1267 O O . PHE B 1 36 ? -5.262 -3.24 -2.422 1 98.81 36 PHE B O 1
ATOM 1274 N N . VAL B 1 37 ? -7.152 -2.457 -1.473 1 98.62 37 VAL B N 1
ATOM 1275 C CA . VAL B 1 37 ? -7.715 -2.084 -2.768 1 98.62 37 VAL B CA 1
ATOM 1276 C C . VAL B 1 37 ? -7.922 -0.572 -2.824 1 98.62 37 VAL B C 1
ATOM 1278 O O . VAL B 1 37 ? -8.367 0.036 -1.85 1 98.62 37 VAL B O 1
ATOM 1281 N N . ASP B 1 38 ? -7.535 0.019 -3.949 1 97.81 38 ASP B N 1
ATOM 1282 C CA . ASP B 1 38 ? -7.688 1.467 -4.055 1 97.81 38 ASP B CA 1
ATOM 1283 C C . ASP B 1 38 ? -9.156 1.854 -4.219 1 97.81 38 ASP B C 1
ATOM 1285 O O . ASP B 1 38 ? -10.008 0.995 -4.465 1 97.81 38 ASP B O 1
ATOM 1289 N N . LYS B 1 39 ? -9.414 3.094 -4.07 1 95.06 39 LYS B N 1
ATOM 1290 C CA . LYS B 1 39 ? -10.789 3.594 -4.023 1 95.06 39 LYS B CA 1
ATOM 1291 C C . LYS B 1 39 ? -11.523 3.305 -5.332 1 95.06 39 LYS B C 1
ATOM 1293 O O . LYS B 1 39 ? -12.75 3.16 -5.34 1 95.06 39 LYS B O 1
ATOM 1298 N N . ASN B 1 40 ? -10.812 3.188 -6.465 1 94.56 40 ASN B N 1
ATOM 1299 C CA . ASN B 1 40 ? -11.445 2.975 -7.766 1 94.56 40 ASN B CA 1
ATOM 1300 C C . ASN B 1 40 ? -11.531 1.491 -8.109 1 94.56 40 ASN B C 1
ATOM 1302 O O . ASN B 1 40 ? -12.109 1.118 -9.133 1 94.56 40 ASN B O 1
ATOM 1306 N N . GLY B 1 41 ? -10.93 0.669 -7.344 1 96.25 41 GLY B N 1
ATOM 1307 C CA . GLY B 1 41 ? -10.961 -0.767 -7.574 1 96.25 41 GLY B CA 1
ATOM 1308 C C . GLY B 1 41 ? -10.094 -1.203 -8.742 1 96.25 41 GLY B C 1
ATOM 1309 O O . GLY B 1 41 ? -10.336 -2.252 -9.344 1 96.25 41 GLY B O 1
ATOM 1310 N N . LEU B 1 42 ? -9.07 -0.415 -9.055 1 97.44 42 LEU B N 1
ATOM 1311 C CA . LEU B 1 42 ? -8.281 -0.696 -10.242 1 97.44 42 LEU B CA 1
ATOM 1312 C C . LEU B 1 42 ? -6.898 -1.22 -9.875 1 97.44 42 LEU B C 1
ATOM 1314 O O . LEU B 1 42 ? -6.203 -1.8 -10.711 1 97.44 42 LEU B O 1
ATOM 1318 N N . THR B 1 43 ? -6.516 -1.007 -8.656 1 98.56 43 THR B N 1
ATOM 1319 C CA . THR B 1 43 ? -5.211 -1.448 -8.18 1 98.56 43 THR B CA 1
ATOM 1320 C C . THR B 1 43 ? -5.309 -2.002 -6.766 1 98.56 43 THR B C 1
ATOM 1322 O O . THR B 1 43 ? -6.141 -1.553 -5.973 1 98.56 43 THR B O 1
ATOM 1325 N N . ALA B 1 44 ? -4.477 -2.982 -6.527 1 98.88 44 ALA B N 1
ATOM 1326 C CA . ALA B 1 44 ? -4.355 -3.539 -5.184 1 98.88 44 ALA B CA 1
ATOM 1327 C C . ALA B 1 44 ? -2.891 -3.672 -4.773 1 98.88 44 ALA B C 1
ATOM 1329 O O . ALA B 1 44 ? -2.012 -3.814 -5.625 1 98.88 44 ALA B O 1
ATOM 1330 N N . LEU B 1 45 ? -2.666 -3.531 -3.512 1 98.88 45 LEU B N 1
ATOM 1331 C CA . LEU B 1 45 ? -1.356 -3.75 -2.908 1 98.88 45 LEU B CA 1
ATOM 1332 C C . LEU B 1 45 ? -1.411 -4.875 -1.881 1 98.88 45 LEU B C 1
ATOM 1334 O O . LEU B 1 45 ? -2.355 -4.957 -1.091 1 98.88 45 LEU B O 1
ATOM 1338 N N . LEU B 1 46 ? -0.425 -5.715 -1.928 1 98.88 46 LEU B N 1
ATOM 1339 C CA . LEU B 1 46 ? -0.366 -6.832 -0.992 1 98.88 46 LEU B CA 1
ATOM 1340 C C . LEU B 1 46 ? 0.966 -6.852 -0.25 1 98.88 46 LEU B C 1
ATOM 1342 O O . LEU B 1 46 ? 2.004 -7.164 -0.837 1 98.88 46 LEU B O 1
ATOM 1346 N N . PRO B 1 47 ? 0.924 -6.543 1.061 1 98.75 47 PRO B N 1
ATOM 1347 C CA . PRO B 1 47 ? 2.139 -6.668 1.868 1 98.75 47 PRO B CA 1
ATOM 1348 C C . PRO B 1 47 ? 2.688 -8.094 1.894 1 98.75 47 PRO B C 1
ATOM 1350 O O . PRO B 1 47 ? 1.94 -9.039 2.15 1 98.75 47 PRO B O 1
ATOM 1353 N N . THR B 1 48 ? 4.02 -8.188 1.633 1 98.75 48 THR B N 1
ATOM 1354 C CA . THR B 1 48 ? 4.652 -9.492 1.471 1 98.75 48 THR B CA 1
ATOM 1355 C C . THR B 1 48 ? 5.973 -9.555 2.232 1 98.75 48 THR B C 1
ATOM 1357 O O . THR B 1 48 ? 6.754 -8.602 2.207 1 98.75 48 THR B O 1
ATOM 1360 N N . ILE B 1 49 ? 6.184 -10.602 2.924 1 98.62 49 ILE B N 1
ATOM 1361 C CA . ILE B 1 49 ? 7.438 -10.875 3.619 1 98.62 49 ILE B CA 1
ATOM 1362 C C . ILE B 1 49 ? 8.078 -12.133 3.047 1 98.62 49 ILE B C 1
ATOM 1364 O O . ILE B 1 49 ? 7.414 -13.156 2.871 1 98.62 49 ILE B O 1
ATOM 1368 N N . VAL B 1 50 ? 9.312 -12.047 2.697 1 98.31 50 VAL B N 1
ATOM 1369 C CA . VAL B 1 50 ? 10.109 -13.188 2.254 1 98.31 50 VAL B CA 1
ATOM 1370 C C . VAL B 1 50 ? 11.375 -13.297 3.098 1 98.31 50 VAL B C 1
ATOM 1372 O O . VAL B 1 50 ? 12.125 -12.328 3.23 1 98.31 50 VAL B O 1
ATOM 1375 N N . ILE B 1 51 ? 11.516 -14.469 3.719 1 97.44 51 ILE B N 1
ATOM 1376 C CA . ILE B 1 51 ? 12.711 -14.703 4.523 1 97.44 51 ILE B CA 1
ATOM 1377 C C . ILE B 1 51 ? 13.477 -15.906 3.975 1 97.44 51 ILE B C 1
ATOM 1379 O O . ILE B 1 51 ? 12.984 -17.031 4.012 1 97.44 51 ILE B O 1
ATOM 1383 N N . SER B 1 52 ? 14.609 -15.711 3.398 1 92.12 52 SER B N 1
ATOM 1384 C CA . SER B 1 52 ? 15.586 -16.719 3.006 1 92.12 52 SER B CA 1
ATOM 1385 C C . SER B 1 52 ? 16.969 -16.391 3.555 1 92.12 52 SER B C 1
ATOM 1387 O O . SER B 1 52 ? 17.203 -16.453 4.766 1 92.12 52 SER B O 1
ATOM 1389 N N . ASP B 1 53 ? 17.922 -16.094 2.738 1 89.62 53 ASP B N 1
ATOM 1390 C CA . ASP B 1 53 ? 19.219 -15.602 3.193 1 89.62 53 ASP B CA 1
ATOM 1391 C C . ASP B 1 53 ? 19.109 -14.18 3.729 1 89.62 53 ASP B C 1
ATOM 1393 O O . ASP B 1 53 ? 19.859 -13.789 4.629 1 89.62 53 ASP B O 1
ATOM 1397 N N . ILE B 1 54 ? 18.125 -13.484 3.166 1 94.5 54 ILE B N 1
ATOM 1398 C CA . ILE B 1 54 ? 17.859 -12.125 3.615 1 94.5 54 ILE B CA 1
ATOM 1399 C C . ILE B 1 54 ? 16.391 -11.969 3.953 1 94.5 54 ILE B C 1
ATOM 1401 O O . ILE B 1 54 ? 15.547 -12.75 3.486 1 94.5 54 ILE B O 1
ATOM 1405 N N . HIS B 1 55 ? 16.078 -11.102 4.84 1 97.44 55 HIS B N 1
ATOM 1406 C CA . HIS B 1 55 ? 14.719 -10.703 5.18 1 97.44 55 HIS B CA 1
ATOM 1407 C C . HIS B 1 55 ? 14.258 -9.531 4.324 1 97.44 55 HIS B C 1
ATOM 1409 O O . HIS B 1 55 ? 14.859 -8.461 4.352 1 97.44 55 HIS B O 1
ATOM 1415 N N . GLN B 1 56 ? 13.242 -9.773 3.551 1 97.62 56 GLN B N 1
ATOM 1416 C CA . GLN B 1 56 ? 12.734 -8.703 2.695 1 97.62 56 GLN B CA 1
ATOM 1417 C C . GLN B 1 56 ? 11.242 -8.469 2.939 1 97.62 56 GLN B C 1
ATOM 1419 O O . GLN B 1 56 ? 10.477 -9.422 3.092 1 97.62 56 GLN B O 1
ATOM 1424 N N . GLU B 1 57 ? 10.836 -7.246 3.102 1 98.25 57 GLU B N 1
ATOM 1425 C CA . GLU B 1 57 ? 9.445 -6.781 3.146 1 98.25 57 GLU B CA 1
ATOM 1426 C C . GLU B 1 57 ? 9.141 -5.848 1.98 1 98.25 57 GLU B C 1
ATOM 1428 O O . GLU B 1 57 ? 9.883 -4.895 1.73 1 98.25 57 GLU B O 1
ATOM 1433 N N . PHE B 1 58 ? 8.094 -6.148 1.26 1 98.25 58 PHE B N 1
ATOM 1434 C CA . PHE B 1 58 ? 7.742 -5.398 0.059 1 98.25 58 PHE B CA 1
ATOM 1435 C C . PHE B 1 58 ? 6.262 -5.551 -0.256 1 98.25 58 PHE B C 1
ATOM 1437 O O . PHE B 1 58 ? 5.523 -6.199 0.492 1 98.25 58 PHE B O 1
ATOM 1444 N N . LEU B 1 59 ? 5.836 -4.816 -1.259 1 98.81 59 LEU B N 1
ATOM 1445 C CA . LEU B 1 59 ? 4.457 -4.914 -1.721 1 98.81 59 LEU B CA 1
ATOM 1446 C C . LEU B 1 59 ? 4.395 -5.504 -3.125 1 98.81 59 LEU B C 1
ATOM 1448 O O . LEU B 1 59 ? 5.219 -5.168 -3.98 1 98.81 59 LEU B O 1
ATOM 1452 N N . ILE B 1 60 ? 3.486 -6.414 -3.336 1 98.88 60 ILE B N 1
ATOM 1453 C CA . ILE B 1 60 ? 3.072 -6.832 -4.672 1 98.88 60 ILE B CA 1
ATOM 1454 C C . ILE B 1 60 ? 1.874 -6 -5.121 1 98.88 60 ILE B C 1
ATOM 1456 O O . ILE B 1 60 ? 0.966 -5.73 -4.332 1 98.88 60 ILE B O 1
ATOM 1460 N N . GLU B 1 61 ? 1.979 -5.574 -6.32 1 98.75 61 GLU B N 1
ATOM 1461 C CA . GLU B 1 61 ? 0.896 -4.789 -6.902 1 98.75 61 GLU B CA 1
ATOM 1462 C C . GLU B 1 61 ? 0.098 -5.609 -7.91 1 98.75 61 GLU B C 1
ATOM 1464 O O . GLU B 1 61 ? 0.674 -6.34 -8.719 1 98.75 61 GLU B O 1
ATOM 1469 N N . ILE B 1 62 ? -1.223 -5.586 -7.812 1 98.88 62 ILE B N 1
ATOM 1470 C CA . ILE B 1 62 ? -2.133 -6.031 -8.859 1 98.88 62 ILE B CA 1
ATOM 1471 C C . ILE B 1 62 ? -2.797 -4.82 -9.516 1 98.88 62 ILE B C 1
ATOM 1473 O O . ILE B 1 62 ? -3.391 -3.984 -8.828 1 98.88 62 ILE B O 1
ATOM 1477 N N . SER B 1 63 ? -2.656 -4.676 -10.766 1 98.5 63 SER B N 1
ATOM 1478 C CA . SER B 1 63 ? -3.354 -3.635 -11.508 1 98.5 63 SER B CA 1
ATOM 1479 C C . SER B 1 63 ? -4.25 -4.234 -12.586 1 98.5 63 SER B C 1
ATOM 1481 O O . SER B 1 63 ? -3.865 -5.195 -13.258 1 98.5 63 SER B O 1
ATOM 1483 N N . THR B 1 64 ? -5.453 -3.682 -12.68 1 98 64 THR B N 1
ATOM 1484 C CA . THR B 1 64 ? -6.402 -4.176 -13.672 1 98 64 THR B CA 1
ATOM 1485 C C . THR B 1 64 ? -6.895 -3.039 -14.562 1 98 64 THR B C 1
ATOM 1487 O O . THR B 1 64 ? -7.406 -2.031 -14.07 1 98 64 THR B O 1
ATOM 1490 N N . ARG B 1 65 ? -6.469 -3.082 -15.836 1 91.88 65 ARG B N 1
ATOM 1491 C CA . ARG B 1 65 ? -6.867 -2.098 -16.844 1 91.88 65 ARG B CA 1
ATOM 1492 C C . ARG B 1 65 ? -7.062 -2.752 -18.203 1 91.88 65 ARG B C 1
ATOM 1494 O O . ARG B 1 65 ? -6.449 -3.779 -18.5 1 91.88 65 ARG B O 1
ATOM 1501 N N . LYS B 1 66 ? -7.707 -2.078 -19.031 1 85.56 66 LYS B N 1
ATOM 1502 C CA . LYS B 1 66 ? -7.816 -2.422 -20.453 1 85.56 66 LYS B CA 1
ATOM 1503 C C . LYS B 1 66 ? -8.016 -3.924 -20.641 1 85.56 66 LYS B C 1
ATOM 1505 O O . LYS B 1 66 ? -7.312 -4.555 -21.422 1 85.56 66 LYS B O 1
ATOM 1510 N N . GLU B 1 67 ? -8.586 -4.512 -20.109 1 90.5 67 GLU B N 1
ATOM 1511 C CA . GLU B 1 67 ? -9.031 -5.898 -20.219 1 90.5 67 GLU B CA 1
ATOM 1512 C C . GLU B 1 67 ? -7.953 -6.867 -19.734 1 90.5 67 GLU B C 1
ATOM 1514 O O . GLU B 1 67 ? -7.918 -8.023 -20.141 1 90.5 67 GLU B O 1
ATOM 1519 N N . LYS B 1 68 ? -7.016 -6.41 -19.062 1 97.75 68 LYS B N 1
ATOM 1520 C CA . LYS B 1 68 ? -5.957 -7.27 -18.531 1 97.75 68 LYS B CA 1
ATOM 1521 C C . LYS B 1 68 ? -5.715 -7.004 -17.047 1 97.75 68 LYS B C 1
ATOM 1523 O O . LYS B 1 68 ? -6.141 -5.977 -16.516 1 97.75 68 LYS B O 1
ATOM 1528 N N . THR B 1 69 ? -5.133 -7.934 -16.406 1 98.69 69 THR B N 1
ATOM 1529 C CA . THR B 1 69 ? -4.66 -7.836 -15.031 1 98.69 69 THR B CA 1
ATOM 1530 C C . THR B 1 69 ? -3.158 -8.102 -14.961 1 98.69 69 THR B C 1
ATOM 1532 O O . THR B 1 69 ? -2.674 -9.102 -15.492 1 98.69 69 THR B O 1
ATOM 1535 N N . THR B 1 70 ? -2.459 -7.273 -14.32 1 98.69 70 THR B N 1
ATOM 1536 C CA . THR B 1 70 ? -1.013 -7.418 -14.211 1 98.69 70 THR B CA 1
ATOM 1537 C C . THR B 1 70 ? -0.592 -7.523 -12.742 1 98.69 70 THR B C 1
ATOM 1539 O O . THR B 1 70 ? -1.073 -6.766 -11.898 1 98.69 70 THR B O 1
ATOM 1542 N N . ILE B 1 71 ? 0.23 -8.484 -12.461 1 98.81 71 ILE B N 1
ATOM 1543 C CA . ILE B 1 71 ? 0.92 -8.617 -11.18 1 98.81 71 ILE B CA 1
ATOM 1544 C C . ILE B 1 71 ? 2.371 -8.164 -11.328 1 98.81 71 ILE B C 1
ATOM 1546 O O . ILE B 1 71 ? 3.074 -8.602 -12.242 1 98.81 71 ILE B O 1
ATOM 1550 N N . ARG B 1 72 ? 2.832 -7.297 -10.492 1 98.62 72 ARG B N 1
ATOM 1551 C CA . ARG B 1 72 ? 4.219 -6.848 -10.469 1 98.62 72 ARG B CA 1
ATOM 1552 C C . ARG B 1 72 ? 4.637 -6.438 -9.062 1 98.62 72 ARG B C 1
ATOM 1554 O O . ARG B 1 72 ? 3.811 -6.41 -8.148 1 98.62 72 ARG B O 1
ATOM 1561 N N . LEU B 1 73 ? 5.922 -6.121 -8.906 1 98.75 73 LEU B N 1
ATOM 1562 C CA . LEU B 1 73 ? 6.402 -5.535 -7.656 1 98.75 73 LEU B CA 1
ATOM 1563 C C . LEU B 1 73 ? 6.059 -4.051 -7.586 1 98.75 73 LEU B C 1
ATOM 1565 O O . LEU B 1 73 ? 6.18 -3.332 -8.578 1 98.75 73 LEU B O 1
ATOM 1569 N N . TYR B 1 74 ? 5.547 -3.664 -6.43 1 98.19 74 TYR B N 1
ATOM 1570 C CA . TYR B 1 74 ? 5.297 -2.238 -6.25 1 98.19 74 TYR B CA 1
ATOM 1571 C C . TYR B 1 74 ? 6.602 -1.452 -6.234 1 98.19 74 TYR B C 1
ATOM 1573 O O . TYR B 1 74 ? 7.484 -1.717 -5.414 1 98.19 74 TYR B O 1
ATOM 1581 N N . PRO B 1 75 ? 6.742 -0.466 -7.035 1 96.25 75 PRO B N 1
ATOM 1582 C CA . PRO B 1 75 ? 8.039 0.16 -7.281 1 96.25 75 PRO B CA 1
ATOM 1583 C C . PRO B 1 75 ? 8.625 0.812 -6.027 1 96.25 75 PRO B C 1
ATOM 1585 O O . PRO B 1 75 ? 9.844 0.805 -5.836 1 96.25 75 PRO B O 1
ATOM 1588 N N . ALA B 1 76 ? 7.84 1.311 -5.133 1 95.25 76 ALA B N 1
ATOM 1589 C CA . ALA B 1 76 ? 8.336 2.062 -3.982 1 95.25 76 ALA B CA 1
ATOM 1590 C C . ALA B 1 76 ? 8.984 1.135 -2.959 1 95.25 76 ALA B C 1
ATOM 1592 O O . ALA B 1 76 ? 9.672 1.595 -2.045 1 95.25 76 ALA B O 1
ATOM 1593 N N . THR B 1 77 ? 8.789 -0.164 -3.018 1 96.06 77 THR B N 1
ATOM 1594 C CA . THR B 1 77 ? 9.414 -1.106 -2.096 1 96.06 77 THR B CA 1
ATOM 1595 C C . THR B 1 77 ? 10.469 -1.941 -2.811 1 96.06 77 THR B C 1
ATOM 1597 O O . THR B 1 77 ? 11.367 -2.496 -2.17 1 96.06 77 THR B O 1
ATOM 1600 N N . ASP B 1 78 ? 10.539 -2.062 -4.016 1 93.19 78 ASP B N 1
ATOM 1601 C CA . ASP B 1 78 ? 11.406 -2.703 -5 1 93.19 78 ASP B CA 1
ATOM 1602 C C . ASP B 1 78 ? 12.438 -3.602 -4.324 1 93.19 78 ASP B C 1
ATOM 1604 O O . ASP B 1 78 ? 13.617 -3.262 -4.266 1 93.19 78 ASP B O 1
ATOM 1608 N N . PRO B 1 79 ? 12.117 -4.77 -3.857 1 96.81 79 PRO B N 1
ATOM 1609 C CA . PRO B 1 79 ? 13.039 -5.723 -3.221 1 96.81 79 PRO B CA 1
ATOM 1610 C C . PRO B 1 79 ? 14.062 -6.293 -4.195 1 96.81 79 PRO B C 1
ATOM 1612 O O . PRO B 1 79 ? 13.953 -6.09 -5.406 1 96.81 79 PRO B O 1
ATOM 1615 N N . GLU B 1 80 ? 15.125 -6.957 -3.592 1 97.19 80 GLU B N 1
ATOM 1616 C CA . GLU B 1 80 ? 15.961 -7.816 -4.422 1 97.19 80 GLU B CA 1
ATOM 1617 C C . GLU B 1 80 ? 15.156 -8.969 -5.012 1 97.19 80 GLU B C 1
ATOM 1619 O O . GLU B 1 80 ? 14.359 -9.594 -4.316 1 97.19 80 GLU B O 1
ATOM 1624 N N . LYS B 1 81 ? 15.375 -9.203 -6.316 1 97.31 81 LYS B N 1
ATOM 1625 C CA . LYS B 1 81 ? 14.586 -10.203 -7.023 1 97.31 81 LYS B CA 1
ATOM 1626 C C . LYS B 1 81 ? 15.125 -11.609 -6.766 1 97.31 81 LYS B C 1
ATOM 1628 O O . LYS B 1 81 ? 15.547 -12.305 -7.691 1 97.31 81 LYS B O 1
ATOM 1633 N N . THR B 1 82 ? 15.016 -12.109 -5.566 1 97.12 82 THR B N 1
ATOM 1634 C CA . THR B 1 82 ? 15.422 -13.453 -5.18 1 97.12 82 THR B CA 1
ATOM 1635 C C . THR B 1 82 ? 14.383 -14.484 -5.617 1 97.12 82 THR B C 1
ATOM 1637 O O . THR B 1 82 ? 13.297 -14.117 -6.062 1 97.12 82 THR B O 1
ATOM 1640 N N . ASP B 1 83 ? 14.711 -15.758 -5.496 1 96.38 83 ASP B N 1
ATOM 1641 C CA . ASP B 1 83 ? 13.766 -16.828 -5.816 1 96.38 83 ASP B CA 1
ATOM 1642 C C . ASP B 1 83 ? 12.516 -16.734 -4.953 1 96.38 83 ASP B C 1
ATOM 1644 O O . ASP B 1 83 ? 11.406 -17.016 -5.418 1 96.38 83 ASP B O 1
ATOM 1648 N N . GLY B 1 84 ? 12.703 -16.344 -3.67 1 97.31 84 GLY B N 1
ATOM 1649 C CA . GLY B 1 84 ? 11.57 -16.172 -2.773 1 97.31 84 GLY B CA 1
ATOM 1650 C C . GLY B 1 84 ? 10.602 -15.102 -3.223 1 97.31 84 GLY B C 1
ATOM 1651 O O . GLY B 1 84 ? 9.383 -15.297 -3.174 1 97.31 84 GLY B O 1
ATOM 1652 N N . VAL B 1 85 ? 11.172 -14.016 -3.684 1 98.12 85 VAL B N 1
ATOM 1653 C CA . VAL B 1 85 ? 10.352 -12.906 -4.152 1 98.12 85 VAL B CA 1
ATOM 1654 C C . VAL B 1 85 ? 9.57 -13.328 -5.395 1 98.12 85 VAL B C 1
ATOM 1656 O O . VAL B 1 85 ? 8.359 -13.109 -5.48 1 98.12 85 VAL B O 1
ATOM 1659 N N . LYS B 1 86 ? 10.211 -13.977 -6.301 1 97.94 86 LYS B N 1
ATOM 1660 C CA . LYS B 1 86 ? 9.562 -14.461 -7.516 1 97.94 86 LYS B CA 1
ATOM 1661 C C . LYS B 1 86 ? 8.5 -15.5 -7.195 1 97.94 86 LYS B C 1
ATOM 1663 O O . LYS B 1 86 ? 7.406 -15.477 -7.77 1 97.94 86 LYS B O 1
ATOM 1668 N N . THR B 1 87 ? 8.812 -16.375 -6.273 1 97.88 87 THR B N 1
ATOM 1669 C CA . THR B 1 87 ? 7.867 -17.391 -5.852 1 97.88 87 THR B CA 1
ATOM 1670 C C . THR B 1 87 ? 6.633 -16.75 -5.219 1 97.88 87 THR B C 1
ATOM 1672 O O . THR B 1 87 ? 5.512 -17.234 -5.426 1 97.88 87 THR B O 1
ATOM 1675 N N . SER B 1 88 ? 6.812 -15.711 -4.426 1 98.5 88 SER B N 1
ATOM 1676 C CA . SER B 1 88 ? 5.676 -15.047 -3.793 1 98.5 88 SER B CA 1
ATOM 1677 C C . SER B 1 88 ? 4.688 -14.531 -4.832 1 98.5 88 SER B C 1
ATOM 1679 O O . SER B 1 88 ? 3.475 -14.664 -4.664 1 98.5 88 SER B O 1
ATOM 1681 N N . MET B 1 89 ? 5.188 -13.977 -5.926 1 98.69 89 MET B N 1
ATOM 1682 C CA . MET B 1 89 ? 4.332 -13.492 -7.008 1 98.69 89 MET B CA 1
ATOM 1683 C C . MET B 1 89 ? 3.609 -14.656 -7.68 1 98.69 89 MET B C 1
ATOM 1685 O O . MET B 1 89 ? 2.426 -14.547 -8.008 1 98.69 89 MET B O 1
ATOM 1689 N N . ALA B 1 90 ? 4.316 -15.727 -7.855 1 98.62 90 ALA B N 1
ATOM 1690 C CA . ALA B 1 90 ? 3.725 -16.906 -8.477 1 98.62 90 ALA B CA 1
ATOM 1691 C C . ALA B 1 90 ? 2.617 -17.484 -7.598 1 98.62 90 ALA B C 1
ATOM 1693 O O . ALA B 1 90 ? 1.583 -17.938 -8.109 1 98.62 90 ALA B O 1
ATOM 1694 N N . LEU B 1 91 ? 2.838 -17.484 -6.312 1 98.56 91 LEU B N 1
ATOM 1695 C CA . LEU B 1 91 ? 1.833 -18 -5.383 1 98.56 91 LEU B CA 1
ATOM 1696 C C . LEU B 1 91 ? 0.563 -17.156 -5.445 1 98.56 91 LEU B C 1
ATOM 1698 O O . LEU B 1 91 ? -0.546 -17.688 -5.383 1 98.56 91 LEU B O 1
ATOM 1702 N N . LEU B 1 92 ? 0.736 -15.875 -5.531 1 98.75 92 LEU B N 1
ATOM 1703 C CA . LEU B 1 92 ? -0.417 -14.992 -5.68 1 98.75 92 LEU B CA 1
ATOM 1704 C C . LEU B 1 92 ? -1.172 -15.297 -6.969 1 98.75 92 LEU B C 1
ATOM 1706 O O . LEU B 1 92 ? -2.4 -15.383 -6.965 1 98.75 92 LEU B O 1
ATOM 1710 N N . ALA B 1 93 ? -0.439 -15.438 -8.039 1 98.56 93 ALA B N 1
ATOM 1711 C CA . ALA B 1 93 ? -1.055 -15.781 -9.312 1 98.56 93 ALA B CA 1
ATOM 1712 C C . ALA B 1 93 ? -1.824 -17.094 -9.219 1 98.56 93 ALA B C 1
ATOM 1714 O O . ALA B 1 93 ? -2.934 -17.219 -9.742 1 98.56 93 ALA B O 1
ATOM 1715 N N . LYS B 1 94 ? -1.218 -18.047 -8.562 1 98.25 94 LYS B N 1
ATOM 1716 C CA . LYS B 1 94 ? -1.875 -19.344 -8.352 1 98.25 94 LYS B CA 1
ATOM 1717 C C . LYS B 1 94 ? -3.225 -19.156 -7.664 1 98.25 94 LYS B C 1
ATOM 1719 O O . LYS B 1 94 ? -4.211 -19.781 -8.047 1 98.25 94 LYS B O 1
ATOM 1724 N N . GLN B 1 95 ? -3.262 -18.375 -6.633 1 98.38 95 GLN B N 1
ATOM 1725 C CA . GLN B 1 95 ? -4.523 -18.156 -5.93 1 98.38 95 GLN B CA 1
ATOM 1726 C C . GLN B 1 95 ? -5.551 -17.484 -6.844 1 98.38 95 GLN B C 1
ATOM 1728 O O . GLN B 1 95 ? -6.727 -17.859 -6.836 1 98.38 95 GLN B O 1
ATOM 1733 N N . ILE B 1 96 ? -5.137 -16.5 -7.617 1 98.31 96 ILE B N 1
ATOM 1734 C CA . ILE B 1 96 ? -6.043 -15.844 -8.547 1 98.31 96 ILE B CA 1
ATOM 1735 C C . ILE B 1 96 ? -6.625 -16.875 -9.516 1 98.31 96 ILE B C 1
ATOM 1737 O O . ILE B 1 96 ? -7.84 -16.906 -9.742 1 98.31 96 ILE B O 1
ATOM 1741 N N . ILE B 1 97 ? -5.797 -17.703 -10.016 1 97.56 97 ILE B N 1
ATOM 1742 C CA . ILE B 1 97 ? -6.227 -18.734 -10.969 1 97.56 97 ILE B CA 1
ATOM 1743 C C . ILE B 1 97 ? -7.227 -19.672 -10.297 1 97.56 97 ILE B C 1
ATOM 1745 O O . ILE B 1 97 ? -8.188 -20.109 -10.93 1 97.56 97 ILE B O 1
ATOM 1749 N N . SER B 1 98 ? -7 -19.984 -9.094 1 97.38 98 SER B N 1
ATOM 1750 C CA . SER B 1 98 ? -7.887 -20.891 -8.375 1 97.38 98 SER B CA 1
ATOM 1751 C C . SER B 1 98 ? -9.281 -20.297 -8.234 1 97.38 98 SER B C 1
ATOM 1753 O O . SER B 1 98 ? -10.273 -21.031 -8.234 1 97.38 98 SER B O 1
ATOM 1755 N N . TYR B 1 99 ? -9.422 -19.031 -8.055 1 97.5 99 TYR B N 1
ATOM 1756 C CA . TYR B 1 99 ? -10.719 -18.375 -7.879 1 97.5 99 TYR B CA 1
ATOM 1757 C C . TYR B 1 99 ? -11.344 -18.047 -9.227 1 97.5 99 TYR B C 1
ATOM 1759 O O . TYR B 1 99 ? -12.57 -17.938 -9.336 1 97.5 99 TYR B O 1
ATOM 1767 N N . TYR B 1 100 ? -10.508 -17.797 -10.156 1 96.88 100 TYR B N 1
ATOM 1768 C CA . TYR B 1 100 ? -10.938 -17.406 -11.492 1 96.88 100 TYR B CA 1
ATOM 1769 C C . TYR B 1 100 ? -10.367 -18.344 -12.547 1 96.88 100 TYR B C 1
ATOM 1771 O O . TYR B 1 100 ? -9.43 -17.984 -13.258 1 96.88 100 TYR B O 1
ATOM 1779 N N . SER B 1 101 ? -10.969 -19.438 -12.773 1 95.06 101 SER B N 1
ATOM 1780 C CA . SER B 1 101 ? -10.453 -20.547 -13.555 1 95.06 101 SER B CA 1
ATOM 1781 C C . SER B 1 101 ? -10.367 -20.203 -15.039 1 95.06 101 SER B C 1
ATOM 1783 O O . SER B 1 101 ? -9.664 -20.859 -15.805 1 95.06 101 SER B O 1
ATOM 1785 N N . ASP B 1 102 ? -10.992 -19.141 -15.445 1 95.94 102 ASP B N 1
ATOM 1786 C CA . ASP B 1 102 ? -10.984 -18.781 -16.859 1 95.94 102 ASP B CA 1
ATOM 1787 C C . ASP B 1 102 ? -9.867 -17.781 -17.172 1 95.94 102 ASP B C 1
ATOM 1789 O O . ASP B 1 102 ? -9.664 -17.406 -18.328 1 95.94 102 ASP B O 1
ATOM 1793 N N . PHE B 1 103 ? -9.172 -17.344 -16.172 1 96.81 103 PHE B N 1
ATOM 1794 C CA . PHE B 1 103 ? -8.039 -16.438 -16.375 1 96.81 103 PHE B CA 1
ATOM 1795 C C . PHE B 1 103 ? -6.852 -17.203 -16.953 1 96.81 103 PHE B C 1
ATOM 1797 O O . PHE B 1 103 ? -6.527 -18.297 -16.5 1 96.81 103 PHE B O 1
ATOM 1804 N N . LYS B 1 104 ? -6.199 -16.594 -17.922 1 96.75 104 LYS B N 1
ATOM 1805 C CA . LYS B 1 104 ? -5.012 -17.172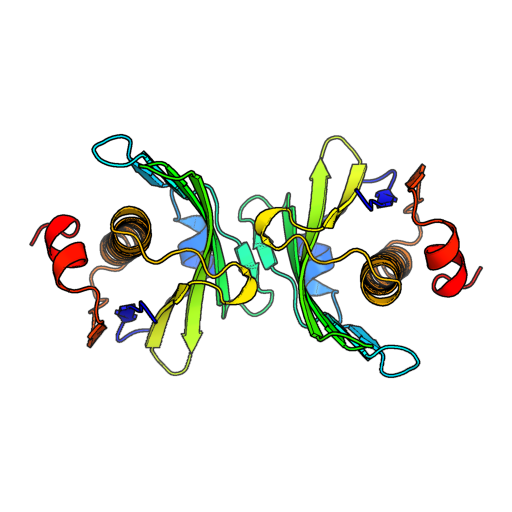 -18.531 1 96.75 104 LYS B CA 1
ATOM 1806 C C . LYS B 1 104 ? -3.836 -16.203 -18.5 1 96.75 104 LYS B C 1
ATOM 1808 O O . LYS B 1 104 ? -4.004 -15.008 -18.734 1 96.75 104 LYS B O 1
ATOM 1813 N N . VAL B 1 105 ? -2.674 -16.797 -18.203 1 97.75 105 VAL B N 1
ATOM 1814 C CA . VAL B 1 105 ? -1.464 -15.984 -18.25 1 97.75 105 VAL B CA 1
ATOM 1815 C C . VAL B 1 105 ? -1.048 -15.758 -19.703 1 97.75 105 VAL B C 1
ATOM 1817 O O . VAL B 1 105 ? -0.825 -16.719 -20.438 1 97.75 105 VAL B O 1
ATOM 1820 N N . THR B 1 106 ? -0.913 -14.5 -20.125 1 97.5 106 THR B N 1
ATOM 1821 C CA . THR B 1 106 ? -0.597 -14.195 -21.516 1 97.5 106 THR B CA 1
ATOM 1822 C C . THR B 1 106 ? 0.857 -13.75 -21.656 1 97.5 106 THR B C 1
ATOM 1824 O O . THR B 1 106 ? 1.455 -13.891 -22.719 1 97.5 106 THR B O 1
ATOM 1827 N N . LYS B 1 107 ? 1.373 -13.164 -20.734 1 97.56 107 LYS B N 1
ATOM 1828 C CA . LYS B 1 107 ? 2.746 -12.672 -20.719 1 97.56 107 LYS B CA 1
ATOM 1829 C C . LYS B 1 107 ? 3.359 -12.766 -19.328 1 97.56 107 LYS B C 1
ATOM 1831 O O . LYS B 1 107 ? 2.703 -12.453 -18.328 1 97.56 107 LYS B O 1
ATOM 1836 N N . THR B 1 108 ? 4.617 -13.305 -19.281 1 98.25 108 THR B N 1
ATOM 1837 C CA . THR B 1 108 ? 5.32 -13.359 -18 1 98.25 108 THR B CA 1
ATOM 1838 C C . THR B 1 108 ? 6.797 -13.695 -18.203 1 98.25 108 THR B C 1
ATOM 1840 O O . THR B 1 108 ? 7.156 -14.328 -19.203 1 98.25 108 THR B O 1
ATOM 1843 N N . ASN B 1 109 ? 7.52 -13.242 -17.359 1 97.88 109 ASN B N 1
ATOM 1844 C CA . ASN B 1 109 ? 8.891 -13.734 -17.281 1 97.88 109 ASN B CA 1
ATOM 1845 C C . ASN B 1 109 ? 9.117 -14.594 -16.047 1 97.88 109 ASN B C 1
ATOM 1847 O O . ASN B 1 109 ? 10.25 -14.781 -15.609 1 97.88 109 ASN B O 1
ATOM 1851 N N . LEU B 1 110 ? 8.047 -15.117 -15.445 1 98.12 110 LEU B N 1
ATOM 1852 C CA . LEU B 1 110 ? 8.102 -15.961 -14.25 1 98.12 110 LEU B CA 1
ATOM 1853 C C . LEU B 1 110 ? 7.547 -17.344 -14.539 1 98.12 110 LEU B C 1
ATOM 1855 O O . LEU B 1 110 ? 6.938 -17.969 -13.672 1 98.12 110 LEU B O 1
ATOM 1859 N N . SER B 1 111 ? 7.719 -17.781 -15.805 1 97 111 SER B N 1
ATOM 1860 C CA . SER B 1 111 ? 7.125 -19.031 -16.25 1 97 111 SER B CA 1
ATOM 1861 C C . SER B 1 111 ? 7.633 -20.203 -15.406 1 97 111 SER B C 1
ATOM 1863 O O . SER B 1 111 ? 6.859 -21.094 -15.039 1 97 111 SER B O 1
ATOM 1865 N N . ASP B 1 112 ? 8.836 -20.234 -15.102 1 96.94 112 ASP B N 1
ATOM 1866 C CA . ASP B 1 112 ? 9.43 -21.344 -14.352 1 96.94 11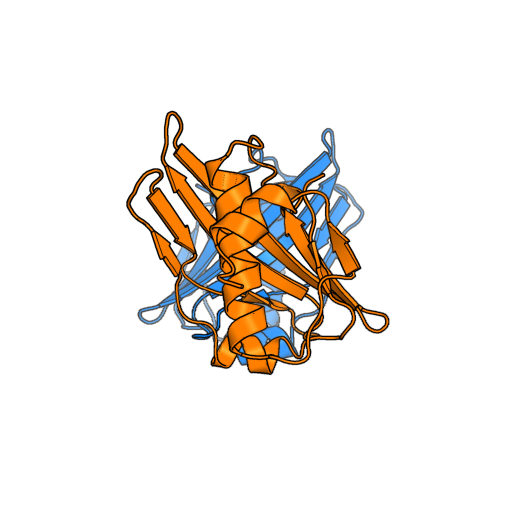2 ASP B CA 1
ATOM 1867 C C . ASP B 1 112 ? 8.859 -21.406 -12.93 1 96.94 112 ASP B C 1
ATOM 1869 O O . ASP B 1 112 ? 8.648 -22.484 -12.383 1 96.94 112 ASP B O 1
ATOM 1873 N N . TYR B 1 113 ? 8.609 -20.328 -12.297 1 97.31 113 TYR B N 1
ATOM 1874 C CA . TYR B 1 113 ? 8.062 -20.266 -10.945 1 97.31 113 TYR B CA 1
ATOM 1875 C C . TYR B 1 113 ? 6.582 -20.641 -10.945 1 97.31 113 TYR B C 1
ATOM 1877 O O . TYR B 1 113 ? 6.098 -21.281 -10.016 1 97.31 113 TYR B O 1
ATOM 1885 N N . LEU B 1 114 ? 5.914 -20.203 -11.969 1 97.62 114 LEU B N 1
ATOM 1886 C CA . LEU B 1 114 ? 4.504 -20.562 -12.102 1 97.62 114 LEU B CA 1
ATOM 1887 C C . LEU B 1 114 ? 4.336 -22.078 -12.219 1 97.62 114 LEU B C 1
ATOM 1889 O O . LEU B 1 114 ? 3.436 -22.656 -11.609 1 97.62 114 LEU B O 1
ATOM 1893 N N . LYS B 1 115 ? 5.195 -22.688 -12.969 1 96.31 115 LYS B N 1
ATOM 1894 C CA . LYS B 1 115 ? 5.145 -24.141 -13.141 1 96.31 115 LYS B CA 1
ATOM 1895 C C . LYS B 1 115 ? 5.316 -24.859 -11.812 1 96.31 115 LYS B C 1
ATOM 1897 O O . LYS B 1 115 ? 4.758 -25.938 -11.602 1 96.31 115 LYS B O 1
ATOM 1902 N N . LEU B 1 116 ? 6.023 -24.219 -10.984 1 93.44 116 LEU B N 1
ATOM 1903 C CA . LEU B 1 116 ? 6.328 -24.844 -9.703 1 93.44 116 LEU B CA 1
ATOM 1904 C C . LEU B 1 116 ? 5.129 -24.781 -8.758 1 93.44 116 LEU B C 1
ATOM 1906 O O . LEU B 1 116 ? 4.961 -25.641 -7.891 1 93.44 116 LEU B O 1
ATOM 1910 N N . VAL B 1 117 ? 4.316 -23.766 -8.953 1 92.94 117 VAL B N 1
ATOM 1911 C CA . VAL B 1 117 ? 3.297 -23.547 -7.93 1 92.94 117 VAL B CA 1
ATOM 1912 C C . VAL B 1 117 ? 1.915 -23.859 -8.5 1 92.94 117 VAL B C 1
ATOM 1914 O O . VAL B 1 117 ? 0.958 -24.062 -7.754 1 92.94 117 VAL B O 1
ATOM 1917 N N . VAL B 1 118 ? 1.763 -23.656 -9.789 1 85.25 118 VAL B N 1
ATOM 1918 C CA . VAL B 1 118 ? 0.469 -23.906 -10.414 1 85.25 118 VAL B CA 1
ATOM 1919 C C . VAL B 1 118 ? 0.412 -25.359 -10.922 1 85.25 118 VAL B C 1
ATOM 1921 O O . VAL B 1 118 ? 1.298 -25.797 -11.656 1 85.25 118 VAL B O 1
ATOM 1924 N N . VAL B 1 119 ? -0.077 -26.266 -10.156 1 66.81 119 VAL B N 1
ATOM 1925 C CA . VAL B 1 119 ? -0.168 -27.656 -10.586 1 66.81 119 VAL B CA 1
ATOM 1926 C C . VAL B 1 119 ? -0.999 -27.734 -11.867 1 66.81 119 VAL B C 1
ATOM 1928 O O . VAL B 1 119 ? -2.109 -27.203 -11.93 1 66.81 119 VAL B O 1
ATOM 1931 N N . ASN B 1 120 ? -0.235 -28.016 -13.016 1 50.12 120 ASN B N 1
ATOM 1932 C CA . ASN B 1 120 ? -1.009 -28.469 -14.164 1 50.12 120 ASN B CA 1
ATOM 1933 C C . ASN B 1 120 ? -1.839 -29.703 -13.844 1 50.12 120 ASN B C 1
ATOM 1935 O O . ASN B 1 120 ? -1.407 -30.562 -13.07 1 50.12 120 ASN B O 1
#